Protein AF-A0A9P9YW55-F1 (afdb_monomer_lite)

Structure (mmCIF, N/CA/C/O backbone):
data_AF-A0A9P9YW55-F1
#
_entry.id   AF-A0A9P9YW55-F1
#
loop_
_atom_site.group_PDB
_atom_site.id
_atom_site.type_symbol
_atom_site.label_atom_id
_atom_site.label_alt_id
_atom_site.label_comp_id
_atom_site.label_asym_id
_atom_site.label_entity_id
_atom_site.label_seq_id
_atom_site.pdbx_PDB_ins_code
_atom_site.Cartn_x
_atom_site.Cartn_y
_atom_site.Cartn_z
_atom_site.occupancy
_atom_site.B_iso_or_equiv
_atom_site.auth_seq_id
_atom_site.auth_comp_id
_atom_site.auth_asym_id
_atom_site.auth_atom_id
_atom_site.pdbx_PDB_model_num
ATOM 1 N N . ASN A 1 1 ? 66.528 14.621 -0.769 1.00 52.97 1 ASN A N 1
ATOM 2 C CA . ASN A 1 1 ? 65.976 15.538 -1.791 1.00 52.97 1 ASN A CA 1
ATOM 3 C C . ASN A 1 1 ? 66.575 15.412 -3.189 1.00 52.97 1 ASN A C 1
ATOM 5 O O . ASN A 1 1 ? 65.819 15.585 -4.121 1.00 52.97 1 ASN A O 1
ATOM 9 N N . LEU A 1 2 ? 67.842 15.027 -3.407 1.00 52.91 2 LEU A N 1
ATOM 10 C CA . LEU A 1 2 ? 68.382 14.877 -4.783 1.00 52.91 2 LEU A CA 1
ATOM 11 C C . LEU A 1 2 ? 68.158 13.499 -5.452 1.00 52.91 2 LEU A C 1
ATOM 13 O O . LEU A 1 2 ? 68.591 13.288 -6.581 1.00 52.91 2 LEU A O 1
ATOM 17 N N . ARG A 1 3 ? 67.498 12.542 -4.780 1.00 48.94 3 ARG A N 1
ATOM 18 C CA . ARG A 1 3 ? 67.272 11.183 -5.319 1.00 48.94 3 ARG A CA 1
ATOM 19 C C . ARG A 1 3 ? 65.869 10.971 -5.905 1.00 48.94 3 ARG A C 1
ATOM 21 O O . ARG A 1 3 ? 65.729 10.144 -6.802 1.00 48.94 3 ARG A O 1
ATOM 28 N N . GLU A 1 4 ? 64.871 11.741 -5.470 1.00 54.78 4 GLU A N 1
ATOM 29 C CA . GLU A 1 4 ? 63.482 11.622 -5.951 1.00 54.78 4 GLU A CA 1
ATOM 30 C C . GLU A 1 4 ? 63.242 12.315 -7.304 1.00 54.78 4 GLU A C 1
ATOM 32 O O . GLU A 1 4 ? 62.500 11.784 -8.130 1.00 54.78 4 GLU A O 1
ATOM 37 N N . ASP A 1 5 ? 63.961 13.397 -7.620 1.00 55.50 5 ASP A N 1
ATOM 38 C CA . ASP A 1 5 ? 63.800 14.106 -8.905 1.00 55.50 5 ASP A CA 1
ATOM 39 C C . ASP A 1 5 ? 64.267 13.297 -10.129 1.00 55.50 5 ASP A C 1
ATOM 41 O O . ASP A 1 5 ? 63.788 13.491 -11.248 1.00 55.50 5 ASP A O 1
ATOM 45 N N . SER A 1 6 ? 65.156 12.318 -9.933 1.00 59.25 6 SER A N 1
ATOM 46 C CA . SER A 1 6 ? 65.648 11.467 -11.026 1.00 59.25 6 SER A CA 1
ATOM 47 C C . SER A 1 6 ? 64.617 10.437 -11.518 1.00 59.25 6 SER A C 1
ATOM 49 O O . SER A 1 6 ? 64.692 9.983 -12.666 1.00 59.25 6 SER A O 1
ATOM 51 N N . GLY A 1 7 ? 63.635 10.086 -10.677 1.00 66.06 7 GLY A N 1
ATOM 52 C CA . GLY A 1 7 ? 62.576 9.128 -11.006 1.00 66.06 7 GLY A CA 1
ATOM 53 C C . GLY A 1 7 ? 61.515 9.722 -11.932 1.00 66.06 7 GLY A C 1
ATOM 54 O O . GLY A 1 7 ? 61.154 9.107 -12.937 1.00 66.06 7 GLY A O 1
ATOM 55 N N . ASN A 1 8 ? 61.089 10.958 -11.655 1.00 66.69 8 ASN A N 1
ATOM 56 C CA . ASN A 1 8 ? 60.054 11.645 -12.435 1.00 66.69 8 ASN A CA 1
ATOM 57 C C . ASN A 1 8 ? 60.505 11.965 -13.868 1.00 66.69 8 ASN A C 1
ATOM 59 O O . ASN A 1 8 ? 59.726 11.855 -14.819 1.00 66.69 8 ASN A O 1
ATOM 63 N N . LEU A 1 9 ? 61.788 12.289 -14.057 1.00 71.62 9 LEU A N 1
ATOM 64 C CA . LEU A 1 9 ? 62.327 12.581 -15.384 1.00 71.62 9 LEU A CA 1
ATOM 65 C C . LEU A 1 9 ? 62.383 11.327 -16.277 1.00 71.62 9 LEU A C 1
ATOM 67 O O . LEU A 1 9 ? 62.112 11.407 -17.477 1.00 71.62 9 LEU A O 1
ATOM 71 N N . ARG A 1 10 ? 62.673 10.148 -15.705 1.00 71.31 10 ARG A N 1
ATOM 72 C CA . ARG A 1 10 ? 62.698 8.881 -16.460 1.00 71.31 10 ARG A CA 1
ATOM 73 C C . ARG A 1 10 ? 61.305 8.425 -16.893 1.00 71.31 10 ARG A C 1
ATOM 75 O O . ARG A 1 10 ? 61.169 7.950 -18.019 1.00 71.31 10 ARG A O 1
ATOM 82 N N . GLU A 1 11 ? 60.288 8.597 -16.052 1.00 75.12 11 GLU A N 1
ATOM 83 C CA . GLU A 1 11 ? 58.886 8.300 -16.397 1.00 75.12 11 GLU A CA 1
ATOM 84 C C . GLU A 1 11 ? 58.369 9.221 -17.516 1.00 75.12 11 GLU A C 1
ATOM 86 O O . GLU A 1 11 ? 57.809 8.747 -18.508 1.00 75.12 11 GLU A O 1
ATOM 91 N N . SER A 1 12 ? 58.663 10.523 -17.436 1.00 74.75 12 SER A N 1
ATOM 92 C CA . SER A 1 12 ? 58.227 11.501 -18.443 1.00 74.75 12 SER A CA 1
ATOM 93 C C . SER A 1 12 ? 58.857 11.249 -19.826 1.00 74.75 12 SER A C 1
ATOM 95 O O . SER A 1 12 ? 58.170 11.262 -20.853 1.00 74.75 12 SER A O 1
ATOM 97 N N . ILE A 1 13 ? 60.146 10.882 -19.874 1.00 76.06 13 ILE A N 1
ATOM 98 C CA . ILE A 1 13 ? 60.826 10.492 -21.126 1.00 76.06 13 ILE A CA 1
ATOM 99 C C . ILE A 1 13 ? 60.245 9.185 -21.697 1.00 76.06 13 ILE A C 1
ATOM 101 O O . ILE A 1 13 ? 60.124 9.033 -22.919 1.00 76.06 13 ILE A O 1
ATOM 105 N N . ARG A 1 14 ? 59.832 8.240 -20.840 1.00 72.25 14 ARG A N 1
ATOM 106 C CA . ARG A 1 14 ? 59.205 6.980 -21.274 1.00 72.25 14 ARG A CA 1
ATOM 107 C C . ARG A 1 14 ? 57.830 7.218 -21.900 1.00 72.25 14 ARG A C 1
ATOM 109 O O . ARG A 1 14 ? 57.541 6.650 -22.955 1.00 72.25 14 ARG A O 1
ATOM 116 N N . GLN A 1 15 ? 57.019 8.101 -21.314 1.00 73.50 15 GLN A N 1
ATOM 117 C CA . GLN A 1 15 ? 55.710 8.471 -21.864 1.00 73.50 15 GLN A CA 1
ATOM 118 C C . GLN A 1 15 ? 55.823 9.261 -23.177 1.00 73.50 15 GLN A C 1
ATOM 120 O O . GLN A 1 15 ? 55.081 8.985 -24.125 1.00 73.50 15 GLN A O 1
ATOM 125 N N . ALA A 1 16 ? 56.796 10.172 -23.292 1.00 71.38 16 ALA A N 1
ATOM 126 C CA . ALA A 1 16 ? 57.039 10.910 -24.533 1.00 71.38 16 ALA A CA 1
ATOM 127 C C . ALA A 1 16 ? 57.421 9.977 -25.701 1.00 71.38 16 ALA A C 1
ATOM 129 O O . ALA A 1 16 ? 56.907 10.123 -26.815 1.00 71.38 16 ALA A O 1
ATOM 130 N N . ASN A 1 17 ? 58.253 8.961 -25.447 1.00 67.06 17 ASN A N 1
ATOM 131 C CA . ASN A 1 17 ? 58.659 7.994 -26.472 1.00 67.06 17 ASN A CA 1
ATOM 132 C C . ASN A 1 17 ? 57.526 7.034 -26.885 1.00 67.06 17 ASN A C 1
ATOM 134 O O . ASN A 1 17 ? 57.391 6.721 -28.071 1.00 67.06 17 ASN A O 1
ATOM 138 N N . LEU A 1 18 ? 56.657 6.626 -25.953 1.00 69.00 18 LEU A N 1
ATOM 139 C CA . LEU A 1 18 ? 55.465 5.820 -26.260 1.00 69.00 18 LEU A CA 1
ATOM 140 C C . LEU A 1 18 ? 54.454 6.579 -27.134 1.00 69.00 18 LEU A C 1
ATOM 142 O O . LEU A 1 18 ? 53.898 6.009 -28.079 1.00 69.00 18 LEU A O 1
ATOM 146 N N . ASN A 1 19 ? 54.263 7.875 -26.883 1.00 63.81 19 ASN A N 1
ATOM 147 C CA . ASN A 1 19 ? 53.375 8.709 -27.694 1.00 63.81 19 ASN A CA 1
ATOM 148 C C . ASN A 1 19 ? 53.942 8.977 -29.095 1.00 63.81 19 ASN A C 1
ATOM 150 O O . ASN A 1 19 ? 53.195 8.946 -30.076 1.00 63.81 19 ASN A O 1
ATOM 154 N N . LYS A 1 20 ? 55.266 9.139 -29.223 1.00 63.25 20 LYS A N 1
ATOM 155 C CA . LYS A 1 20 ? 55.931 9.299 -30.527 1.00 63.25 20 LYS A CA 1
ATOM 156 C C . LYS A 1 20 ? 55.830 8.027 -31.383 1.00 63.25 20 LYS A C 1
ATOM 158 O O . LYS A 1 20 ? 55.553 8.119 -32.577 1.00 63.25 20 LYS A O 1
ATOM 163 N N . SER A 1 21 ? 55.950 6.847 -30.766 1.00 54.62 21 SER A N 1
ATOM 164 C CA . SER A 1 21 ? 55.759 5.545 -31.429 1.00 54.62 21 SER A CA 1
ATOM 165 C C . SER A 1 21 ? 54.323 5.349 -31.945 1.00 54.62 21 SER A C 1
ATOM 167 O O . SER A 1 21 ? 54.120 4.972 -33.103 1.00 54.62 21 SER A O 1
ATOM 169 N N . LYS A 1 22 ? 53.307 5.711 -31.144 1.00 55.34 22 LYS A N 1
ATOM 170 C CA . LYS A 1 22 ? 51.899 5.661 -31.582 1.00 55.34 22 LYS A CA 1
ATOM 171 C C . LYS A 1 22 ? 51.612 6.601 -32.756 1.00 55.34 22 LYS A C 1
ATOM 173 O O . LYS A 1 22 ? 50.881 6.219 -33.663 1.00 55.34 22 LYS A O 1
ATOM 178 N N . PHE A 1 23 ? 52.206 7.794 -32.789 1.00 55.56 23 PHE A N 1
ATOM 179 C CA . PHE A 1 23 ? 51.958 8.759 -33.868 1.00 55.56 23 PHE A CA 1
ATOM 180 C C . PHE A 1 23 ? 52.544 8.327 -35.224 1.00 55.56 23 PHE A C 1
ATOM 182 O O . PHE A 1 23 ? 51.941 8.585 -36.268 1.00 55.56 23 PHE A O 1
ATOM 189 N N . ILE A 1 24 ? 53.691 7.639 -35.224 1.00 55.59 24 ILE A N 1
ATOM 190 C CA . ILE A 1 24 ? 54.334 7.156 -36.456 1.00 55.59 24 ILE A CA 1
ATOM 191 C C . ILE A 1 24 ? 53.540 5.985 -37.061 1.00 55.59 24 ILE A C 1
ATOM 193 O O . ILE A 1 24 ? 53.333 5.950 -38.276 1.00 55.59 24 ILE A O 1
ATOM 197 N N . ASN A 1 25 ? 53.003 5.089 -36.226 1.00 50.53 25 ASN A N 1
ATOM 198 C CA . ASN A 1 25 ? 52.222 3.939 -36.693 1.00 50.53 25 ASN A CA 1
ATOM 199 C C . ASN A 1 25 ? 50.885 4.347 -37.344 1.00 50.53 25 ASN A C 1
ATOM 201 O O . ASN A 1 25 ? 50.502 3.808 -38.382 1.00 50.53 25 ASN A O 1
ATOM 205 N N . THR A 1 26 ? 50.203 5.369 -36.817 1.00 50.59 26 THR A N 1
ATOM 206 C CA . THR A 1 26 ? 48.925 5.841 -37.384 1.00 50.59 26 THR A CA 1
ATOM 207 C C . THR A 1 26 ? 49.098 6.511 -38.754 1.00 50.59 26 THR A C 1
ATOM 209 O O . THR A 1 26 ? 48.206 6.444 -39.604 1.00 50.59 26 THR A O 1
ATOM 212 N N . LYS A 1 27 ? 50.258 7.132 -39.015 1.00 47.03 27 LYS A N 1
ATOM 213 C CA . LYS A 1 27 ? 50.524 7.823 -40.288 1.00 47.03 27 LYS A CA 1
ATOM 214 C C . LYS A 1 27 ? 50.828 6.846 -41.432 1.00 47.03 27 LYS A C 1
ATOM 216 O O . LYS A 1 27 ? 50.377 7.076 -42.554 1.00 47.03 27 LYS A O 1
ATOM 221 N N . TYR A 1 28 ? 51.508 5.732 -41.144 1.00 46.56 28 TYR A N 1
ATOM 222 C CA . TYR A 1 28 ? 51.797 4.684 -42.135 1.00 46.56 28 TYR A CA 1
ATOM 223 C C . TYR A 1 28 ? 50.555 3.867 -42.529 1.00 46.56 28 TYR A C 1
ATOM 225 O O . TYR A 1 28 ? 50.386 3.533 -43.703 1.00 46.56 28 TYR A O 1
ATOM 233 N N . ILE A 1 29 ? 49.633 3.619 -41.592 1.00 50.44 29 ILE A N 1
ATOM 234 C CA . ILE A 1 29 ? 48.391 2.880 -41.878 1.00 50.44 29 ILE A CA 1
ATOM 235 C C . ILE A 1 29 ? 47.459 3.693 -42.798 1.00 50.44 29 ILE A C 1
ATOM 237 O O . ILE A 1 29 ? 46.906 3.146 -43.753 1.00 50.44 29 ILE A O 1
ATOM 241 N N . ASN A 1 30 ? 47.349 5.013 -42.603 1.00 44.81 30 ASN A N 1
ATOM 242 C CA . ASN A 1 30 ? 46.491 5.860 -43.444 1.00 44.81 30 ASN A CA 1
ATOM 243 C C . ASN A 1 30 ? 46.992 6.016 -44.894 1.00 44.81 30 ASN A C 1
ATOM 245 O O . ASN A 1 30 ? 46.179 6.107 -45.815 1.00 44.81 30 ASN A O 1
ATOM 249 N N . TYR A 1 31 ? 48.308 5.991 -45.132 1.00 43.38 31 TYR A N 1
ATOM 250 C CA . TYR A 1 31 ? 48.854 6.046 -46.496 1.00 43.38 31 TYR A CA 1
ATOM 251 C C . TYR A 1 31 ? 48.658 4.731 -47.272 1.00 43.38 31 TYR A C 1
ATOM 253 O O . TYR A 1 31 ? 48.416 4.758 -48.481 1.00 43.38 31 TYR A O 1
ATOM 261 N N . SER A 1 32 ? 48.693 3.583 -46.586 1.00 43.50 32 SER A N 1
ATOM 262 C CA . SER A 1 32 ? 48.487 2.267 -47.208 1.00 43.50 32 SER A CA 1
ATOM 263 C C . SER A 1 32 ? 47.019 2.026 -47.605 1.00 43.50 32 SER A C 1
ATOM 265 O O . SER A 1 32 ? 46.732 1.569 -48.715 1.00 43.50 32 SER A O 1
ATOM 267 N N . VAL A 1 33 ? 46.062 2.437 -46.763 1.00 48.50 33 VAL A N 1
ATOM 268 C CA . VAL A 1 33 ? 44.619 2.254 -47.029 1.00 48.50 33 VAL A CA 1
ATOM 269 C C . VAL A 1 33 ? 44.123 3.127 -48.191 1.00 48.50 33 VAL A C 1
ATOM 271 O O . VAL A 1 33 ? 43.305 2.677 -49.000 1.00 48.50 33 VAL A O 1
ATOM 274 N N . ASN A 1 34 ? 44.646 4.349 -48.336 1.00 44.16 34 ASN A N 1
ATOM 275 C CA . ASN A 1 34 ? 44.241 5.246 -49.422 1.00 44.16 34 ASN A CA 1
ATOM 276 C C . ASN A 1 34 ? 44.772 4.794 -50.794 1.00 44.16 34 ASN A C 1
ATOM 278 O O . ASN A 1 34 ? 44.040 4.858 -51.783 1.00 44.16 34 ASN A O 1
ATOM 282 N N . ASN A 1 35 ? 45.987 4.237 -50.858 1.00 45.09 35 ASN A N 1
ATOM 283 C CA . ASN A 1 35 ? 46.524 3.677 -52.104 1.00 45.09 35 ASN A CA 1
ATOM 284 C C . ASN A 1 35 ? 45.828 2.369 -52.525 1.00 45.09 35 ASN A C 1
ATOM 286 O O . ASN A 1 35 ? 45.654 2.125 -53.723 1.00 45.09 35 ASN A O 1
ATOM 290 N N . PHE A 1 36 ? 45.363 1.555 -51.569 1.00 43.88 36 PHE A N 1
ATOM 291 C CA . PHE A 1 36 ? 44.599 0.341 -51.872 1.00 43.88 36 PHE A CA 1
ATOM 292 C C . PHE A 1 36 ? 43.203 0.662 -52.439 1.00 43.88 36 PHE A C 1
ATOM 294 O O . PHE A 1 36 ? 42.784 0.057 -53.428 1.00 43.88 36 PHE A O 1
ATOM 301 N N . LYS A 1 37 ? 42.507 1.677 -51.899 1.00 50.66 37 LYS A N 1
ATOM 302 C CA . LYS A 1 37 ? 41.186 2.105 -52.403 1.00 50.66 37 LYS A CA 1
ATOM 303 C C . LYS A 1 37 ? 41.232 2.650 -53.832 1.00 50.66 37 LYS A C 1
ATOM 305 O O . LYS A 1 37 ? 40.351 2.326 -54.628 1.00 50.66 37 LYS A O 1
ATOM 310 N N . ILE A 1 38 ? 42.255 3.430 -54.184 1.00 54.03 38 ILE A N 1
ATOM 311 C CA . ILE A 1 38 ? 42.344 4.049 -55.517 1.00 54.03 38 ILE A CA 1
ATOM 312 C C . ILE A 1 38 ? 42.650 2.996 -56.596 1.00 54.03 38 ILE A C 1
ATOM 314 O O . ILE A 1 38 ? 41.989 2.976 -57.637 1.00 54.03 38 ILE A O 1
ATOM 318 N N . LYS A 1 39 ? 43.564 2.047 -56.336 1.00 54.50 39 LYS A N 1
ATOM 319 C CA . LYS A 1 39 ? 43.853 0.949 -57.281 1.00 54.50 39 LYS A CA 1
ATOM 320 C C . LYS A 1 39 ? 42.648 0.033 -57.511 1.00 54.50 39 LYS A C 1
ATOM 322 O O . LYS A 1 39 ? 42.392 -0.350 -58.653 1.00 54.50 39 LYS A O 1
ATOM 327 N N . HIS A 1 40 ? 41.875 -0.272 -56.467 1.00 54.78 40 HIS A N 1
ATOM 328 C CA . HIS A 1 40 ? 40.686 -1.120 -56.599 1.00 54.78 40 HIS A CA 1
ATOM 329 C C . HIS A 1 40 ? 39.563 -0.433 -57.395 1.00 54.78 40 HIS A C 1
ATOM 331 O O . HIS A 1 40 ? 38.888 -1.077 -58.200 1.00 54.78 40 HIS A O 1
ATOM 337 N N . CYS A 1 41 ? 39.408 0.887 -57.243 1.00 53.69 41 CYS A N 1
ATOM 338 C CA . CYS A 1 41 ? 38.402 1.667 -57.968 1.00 53.69 41 CYS A CA 1
ATOM 339 C C . CYS A 1 41 ? 38.711 1.763 -59.478 1.00 53.69 41 CYS A C 1
ATOM 341 O O . CYS A 1 41 ? 37.817 1.627 -60.318 1.00 53.69 41 CYS A O 1
ATOM 343 N N . ILE A 1 42 ? 39.992 1.898 -59.843 1.00 66.50 42 ILE A N 1
ATOM 344 C CA . ILE A 1 42 ? 40.440 1.919 -61.249 1.00 66.50 42 ILE A CA 1
ATOM 345 C C . ILE A 1 42 ? 40.307 0.528 -61.898 1.00 66.50 42 ILE A C 1
ATOM 347 O O . ILE A 1 42 ? 39.959 0.404 -63.075 1.00 66.50 42 ILE A O 1
ATOM 351 N N . HIS A 1 43 ? 40.539 -0.546 -61.138 1.00 67.06 43 HIS A N 1
ATOM 352 C CA . HIS A 1 43 ? 40.372 -1.907 -61.648 1.00 67.06 43 HIS A CA 1
ATOM 353 C C . HIS A 1 43 ? 38.891 -2.268 -61.854 1.00 67.06 43 HIS A C 1
ATOM 355 O O . HIS A 1 43 ? 38.532 -2.865 -62.871 1.00 67.06 43 HIS A O 1
ATOM 361 N N . LEU A 1 44 ? 38.014 -1.856 -60.933 1.00 62.72 44 LEU A N 1
ATOM 362 C CA . LEU A 1 44 ? 36.569 -2.064 -61.049 1.00 62.72 44 LEU A CA 1
ATOM 363 C C . LEU A 1 44 ? 35.972 -1.283 -62.220 1.00 62.72 44 LEU A C 1
ATOM 365 O O . LEU A 1 44 ? 35.216 -1.861 -62.993 1.00 62.72 44 LEU A O 1
ATOM 369 N N . THR A 1 45 ? 36.366 -0.025 -62.430 1.00 67.25 45 THR A N 1
ATOM 370 C CA . THR A 1 45 ? 35.909 0.759 -63.593 1.00 67.25 45 THR A CA 1
ATOM 371 C C . THR A 1 45 ? 36.369 0.150 -64.922 1.00 67.25 45 THR A C 1
ATOM 373 O O . THR A 1 45 ? 35.580 0.089 -65.865 1.00 67.25 45 THR A O 1
ATOM 376 N N . ARG A 1 46 ? 37.588 -0.409 -65.000 1.00 70.62 46 ARG A N 1
ATOM 377 C CA . ARG A 1 46 ? 38.061 -1.147 -66.191 1.00 70.62 46 ARG A CA 1
ATOM 378 C C . ARG A 1 46 ? 37.329 -2.469 -66.424 1.00 70.62 46 ARG A C 1
ATOM 380 O O . ARG A 1 46 ? 37.016 -2.786 -67.573 1.00 70.62 46 ARG A O 1
ATOM 387 N N . LEU A 1 47 ? 37.038 -3.237 -65.372 1.00 72.44 47 LEU A N 1
ATOM 388 C CA . LEU A 1 47 ? 36.242 -4.466 -65.485 1.00 72.44 47 LEU A CA 1
ATOM 389 C C . LEU A 1 47 ? 34.802 -4.159 -65.898 1.00 72.44 47 LEU A C 1
ATOM 391 O O . LEU A 1 47 ? 34.260 -4.841 -66.766 1.00 72.44 47 LEU A O 1
ATOM 395 N N . PHE A 1 48 ? 34.222 -3.093 -65.350 1.00 65.44 48 PHE A N 1
ATOM 396 C CA . PHE A 1 48 ? 32.882 -2.635 -65.694 1.00 65.44 48 PHE A CA 1
ATOM 397 C C . PHE A 1 48 ? 32.811 -2.163 -67.148 1.00 65.44 48 PHE A C 1
ATOM 399 O O . PHE A 1 48 ? 31.899 -2.547 -67.872 1.00 65.44 48 PHE A O 1
ATOM 406 N N . TYR A 1 49 ? 33.820 -1.425 -67.622 1.00 69.19 49 TYR A N 1
ATOM 407 C CA . TYR A 1 49 ? 33.907 -0.995 -69.019 1.00 69.19 49 TYR A CA 1
ATOM 408 C C . TYR A 1 49 ? 34.077 -2.176 -69.990 1.00 69.19 49 TYR A C 1
ATOM 410 O O . TYR A 1 49 ? 33.426 -2.229 -71.034 1.00 69.19 49 TYR A O 1
ATOM 418 N N . ARG A 1 50 ? 34.902 -3.173 -69.634 1.00 70.31 50 ARG A N 1
ATOM 419 C CA . ARG A 1 50 ? 35.070 -4.404 -70.430 1.00 70.31 50 ARG A CA 1
ATOM 420 C C . ARG A 1 50 ? 33.805 -5.258 -70.459 1.00 70.31 50 ARG A C 1
ATOM 422 O O . ARG A 1 50 ? 33.471 -5.806 -71.507 1.00 70.31 50 ARG A O 1
ATOM 429 N N . TRP A 1 51 ? 33.096 -5.364 -69.338 1.00 69.62 51 TRP A N 1
ATOM 430 C CA . TRP A 1 51 ? 31.804 -6.046 -69.269 1.00 69.62 51 TRP A CA 1
ATOM 431 C C . TRP A 1 51 ? 30.738 -5.300 -70.087 1.00 69.62 51 TRP A C 1
ATOM 433 O O . TRP A 1 51 ? 30.003 -5.917 -70.857 1.00 69.62 51 TRP A O 1
ATOM 443 N N . TRP A 1 52 ? 30.734 -3.966 -70.017 1.00 66.31 52 TRP A N 1
ATOM 444 C CA . TRP A 1 52 ? 29.850 -3.094 -70.788 1.00 66.31 52 TRP A CA 1
ATOM 445 C C . TRP A 1 52 ? 30.056 -3.221 -72.302 1.00 66.31 52 TRP A C 1
ATOM 447 O O . TRP A 1 52 ? 29.085 -3.371 -73.044 1.00 66.31 52 TRP A O 1
ATOM 457 N N . GLN A 1 53 ? 31.308 -3.244 -72.775 1.00 67.31 53 GLN A N 1
ATOM 458 C CA . GLN A 1 53 ? 31.594 -3.481 -74.194 1.00 67.31 53 GLN A CA 1
ATOM 459 C C . GLN A 1 53 ? 31.117 -4.862 -74.660 1.00 67.31 53 GLN A C 1
ATOM 461 O O . GLN A 1 53 ? 30.590 -4.991 -75.765 1.00 67.31 53 GLN A O 1
ATOM 466 N N . ARG A 1 54 ? 31.234 -5.884 -73.804 1.00 63.38 54 ARG A N 1
ATOM 467 C CA . ARG A 1 54 ? 30.789 -7.250 -74.112 1.00 63.38 54 ARG A CA 1
ATOM 468 C C . ARG A 1 54 ? 29.263 -7.350 -74.247 1.00 63.38 54 ARG A C 1
ATOM 470 O O . ARG A 1 54 ? 28.777 -8.088 -75.097 1.00 63.38 54 ARG A O 1
ATOM 477 N N . GLN A 1 55 ? 28.512 -6.570 -73.466 1.00 59.50 55 GLN A N 1
ATOM 478 C CA . GLN A 1 55 ? 27.047 -6.509 -73.552 1.00 59.50 55 GLN A CA 1
ATOM 479 C C . GLN A 1 55 ? 26.546 -5.699 -74.757 1.00 59.50 55 GLN A C 1
ATOM 481 O O . GLN A 1 55 ? 25.516 -6.031 -75.334 1.00 59.50 55 GLN A O 1
ATOM 486 N N . ARG A 1 56 ? 27.281 -4.676 -75.210 1.00 59.66 56 ARG A N 1
ATOM 487 C CA . ARG A 1 56 ? 26.873 -3.879 -76.382 1.00 59.66 56 ARG A CA 1
ATOM 488 C C . ARG A 1 56 ? 26.823 -4.706 -77.675 1.00 59.66 56 ARG A C 1
ATOM 490 O O . ARG A 1 56 ? 25.982 -4.443 -78.527 1.00 59.66 56 ARG A O 1
ATOM 497 N N . HIS A 1 57 ? 27.663 -5.737 -77.785 1.00 57.16 57 HIS A N 1
ATOM 498 C CA . HIS A 1 57 ? 27.675 -6.666 -78.920 1.00 57.16 57 HIS A CA 1
ATOM 499 C C . HIS A 1 57 ? 26.565 -7.736 -78.881 1.00 57.16 57 HIS A C 1
ATOM 501 O O . HIS A 1 57 ? 26.268 -8.328 -79.917 1.00 57.16 57 HIS A O 1
ATOM 507 N N . SER A 1 58 ? 25.919 -7.986 -77.732 1.00 53.91 58 SER A N 1
ATOM 508 C CA . SER A 1 58 ? 24.859 -9.008 -77.612 1.00 53.91 58 SER A CA 1
ATOM 509 C C . SER A 1 58 ? 23.482 -8.525 -78.098 1.00 53.91 58 SER A C 1
ATOM 511 O O . SER A 1 58 ? 22.601 -9.337 -78.374 1.00 53.91 58 SER A O 1
ATOM 513 N N . ILE A 1 59 ? 23.315 -7.209 -78.279 1.00 55.19 59 ILE A N 1
ATOM 514 C CA . ILE A 1 59 ?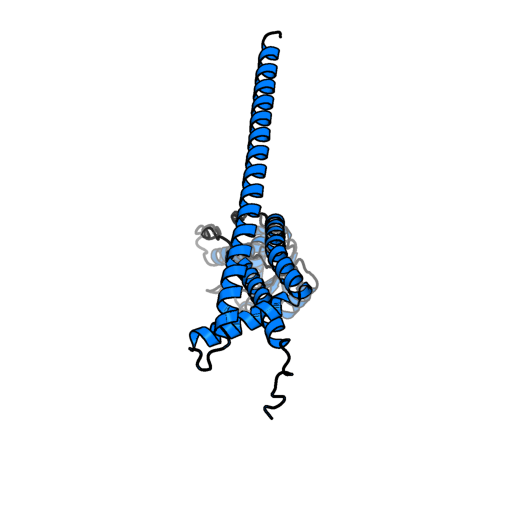 22.053 -6.532 -78.631 1.00 55.19 59 ILE A CA 1
ATOM 515 C C . ILE A 1 59 ? 21.580 -6.824 -80.074 1.00 55.19 59 ILE A C 1
ATOM 517 O O . ILE A 1 59 ? 20.439 -6.523 -80.415 1.00 55.19 59 ILE A O 1
ATOM 521 N N . MET A 1 60 ? 22.391 -7.477 -80.918 1.00 56.44 60 MET A N 1
ATOM 522 C CA . MET A 1 60 ? 22.025 -7.803 -82.310 1.00 56.44 60 MET A CA 1
ATOM 523 C C . MET A 1 60 ? 21.498 -9.233 -82.558 1.00 56.44 60 MET A C 1
ATOM 525 O O . MET A 1 60 ? 21.258 -9.588 -83.711 1.00 56.44 60 MET A O 1
ATOM 529 N N . ARG A 1 61 ? 21.255 -10.068 -81.533 1.00 56.41 61 ARG A N 1
ATOM 530 C CA . ARG A 1 61 ? 20.621 -11.396 -81.725 1.00 56.41 61 ARG A CA 1
ATOM 531 C C . ARG A 1 61 ? 19.171 -11.413 -81.230 1.00 56.41 61 ARG A C 1
ATOM 533 O O . ARG A 1 61 ? 18.901 -11.153 -80.065 1.00 56.41 61 ARG A O 1
ATOM 540 N N . ARG A 1 62 ? 18.232 -11.761 -82.121 1.00 58.16 62 ARG A N 1
ATOM 541 C CA . ARG A 1 62 ? 16.768 -11.647 -81.929 1.00 58.16 62 ARG A CA 1
ATOM 542 C C . ARG A 1 62 ? 16.134 -12.651 -80.939 1.00 58.16 62 ARG A C 1
ATOM 544 O O . ARG A 1 62 ? 14.940 -12.553 -80.686 1.00 58.16 62 ARG A O 1
ATOM 551 N N . HIS A 1 63 ? 16.904 -13.546 -80.310 1.00 70.56 63 HIS A N 1
ATOM 552 C CA . HIS A 1 63 ? 16.414 -14.477 -79.278 1.00 70.56 63 HIS A CA 1
ATOM 553 C C . HIS A 1 63 ? 17.312 -14.448 -78.029 1.00 70.56 63 HIS A C 1
ATOM 555 O O . HIS A 1 63 ? 18.304 -15.167 -77.947 1.00 70.56 63 HIS A O 1
ATOM 561 N N . LEU A 1 64 ? 16.967 -13.593 -77.058 1.00 70.81 64 LEU A N 1
ATOM 562 C CA . LEU A 1 64 ? 17.651 -13.487 -75.760 1.00 70.81 64 LEU A CA 1
ATOM 563 C C . LEU A 1 64 ? 17.034 -14.455 -74.737 1.00 70.81 64 LEU A C 1
ATOM 565 O O . LEU A 1 64 ? 15.807 -14.533 -74.607 1.00 70.81 64 LEU A O 1
ATOM 569 N N . THR A 1 65 ? 17.879 -15.150 -73.976 1.00 82.00 65 THR A N 1
ATOM 570 C CA . THR A 1 65 ? 17.464 -16.048 -72.885 1.00 82.00 65 THR A CA 1
ATOM 571 C C . THR A 1 65 ? 16.879 -15.266 -71.698 1.00 82.00 65 THR A C 1
ATOM 573 O O . THR A 1 65 ? 17.093 -14.059 -71.561 1.00 82.00 65 THR A O 1
ATOM 576 N N . PHE A 1 66 ? 16.135 -15.933 -70.805 1.00 79.12 66 PHE A N 1
ATOM 577 C CA . PHE A 1 66 ? 15.508 -15.291 -69.635 1.00 79.12 66 PHE A CA 1
ATOM 578 C C . PHE A 1 66 ? 16.521 -14.543 -68.747 1.00 79.12 66 PHE A C 1
ATOM 580 O O . PHE A 1 66 ? 16.291 -13.389 -68.386 1.00 79.12 66 PHE A O 1
ATOM 587 N N . CYS A 1 67 ? 17.693 -15.138 -68.491 1.00 72.19 67 CYS A N 1
ATOM 588 C CA . CYS A 1 67 ? 18.782 -14.478 -67.762 1.00 72.19 67 CYS A CA 1
ATOM 589 C C . CYS A 1 67 ? 19.276 -13.204 -68.457 1.00 72.19 67 CYS A C 1
ATOM 591 O O . CYS A 1 67 ? 19.543 -12.207 -67.790 1.00 72.19 67 CYS A O 1
ATOM 593 N N . GLN A 1 68 ? 19.373 -13.204 -69.788 1.00 79.19 68 GLN A N 1
ATOM 594 C CA . GLN A 1 68 ? 19.790 -12.018 -70.539 1.00 79.19 68 GLN A CA 1
ATOM 595 C C . GLN A 1 68 ? 18.731 -10.911 -70.466 1.00 79.19 68 GLN A C 1
ATOM 597 O O . GLN A 1 68 ? 19.075 -9.742 -70.311 1.00 79.19 68 GLN A O 1
ATOM 602 N N . LYS A 1 69 ? 17.438 -11.264 -70.490 1.00 78.31 69 LYS A N 1
ATOM 603 C CA . LYS A 1 69 ? 16.341 -10.303 -70.283 1.00 78.31 69 LYS A CA 1
ATOM 604 C C . LYS A 1 69 ? 16.377 -9.689 -68.881 1.00 78.31 69 LYS A C 1
ATOM 606 O O . LYS A 1 69 ? 16.254 -8.474 -68.757 1.00 78.31 69 LYS A O 1
ATOM 611 N N . TYR A 1 70 ? 16.601 -10.498 -67.844 1.00 81.69 70 TYR A N 1
ATOM 612 C CA . TYR A 1 70 ? 16.741 -10.001 -66.473 1.00 81.69 70 TYR A CA 1
ATOM 613 C C . TYR A 1 70 ? 17.955 -9.074 -66.320 1.00 81.69 70 TYR A C 1
ATOM 615 O O . TYR A 1 70 ? 17.831 -7.989 -65.761 1.00 81.69 70 TYR A O 1
ATOM 623 N N . GLN A 1 71 ? 19.106 -9.437 -66.893 1.00 78.88 71 GLN A N 1
ATOM 624 C CA . GLN A 1 71 ? 20.294 -8.577 -66.895 1.00 78.88 71 GLN A CA 1
ATOM 625 C C . GLN A 1 71 ? 20.042 -7.235 -67.591 1.00 78.88 71 GLN A C 1
ATOM 627 O O . GLN A 1 71 ? 20.509 -6.207 -67.110 1.00 78.88 71 GLN A O 1
ATOM 632 N N . LEU A 1 72 ? 19.285 -7.224 -68.692 1.00 78.62 72 LEU A N 1
ATOM 633 C CA . LEU A 1 72 ? 18.918 -5.990 -69.389 1.00 78.62 72 LEU A CA 1
ATOM 634 C C . LEU A 1 72 ? 17.972 -5.111 -68.563 1.00 78.62 72 LEU A C 1
ATOM 636 O O . LEU A 1 72 ? 18.116 -3.889 -68.581 1.00 78.62 72 LEU A O 1
ATOM 640 N N . LEU A 1 73 ? 17.033 -5.712 -67.827 1.00 76.81 73 LEU A N 1
ATOM 641 C CA . LEU A 1 73 ? 16.156 -4.990 -66.901 1.00 76.81 73 LEU A CA 1
ATOM 642 C C . LEU A 1 73 ? 16.956 -4.384 -65.745 1.00 76.81 73 LEU A C 1
ATOM 644 O O . LEU A 1 73 ? 16.881 -3.180 -65.522 1.00 76.81 73 LEU A O 1
ATOM 648 N N . LEU A 1 74 ? 17.806 -5.182 -65.101 1.00 76.94 74 LEU A N 1
ATOM 649 C CA . LEU A 1 74 ? 18.661 -4.734 -64.002 1.00 76.94 74 LEU A CA 1
ATOM 650 C C . LEU A 1 74 ? 19.616 -3.625 -64.470 1.00 76.94 74 LEU A C 1
ATOM 652 O O . LEU A 1 74 ? 19.787 -2.610 -63.804 1.00 76.94 74 LEU A O 1
ATOM 656 N N . TRP A 1 75 ? 20.175 -3.759 -65.675 1.00 80.69 75 TRP A N 1
ATOM 657 C CA . TRP A 1 75 ? 21.000 -2.721 -66.288 1.00 80.69 75 TRP A CA 1
ATOM 658 C C . TRP A 1 75 ? 20.223 -1.430 -66.562 1.00 80.69 75 TRP A C 1
ATOM 660 O O . TRP A 1 75 ? 20.741 -0.333 -66.347 1.00 80.69 75 TRP A O 1
ATOM 670 N N . LYS A 1 76 ? 18.979 -1.542 -67.039 1.00 80.38 76 LYS A N 1
ATOM 671 C CA . LYS A 1 76 ? 18.100 -0.392 -67.265 1.00 80.38 76 LYS A CA 1
ATOM 672 C C . LYS A 1 76 ? 17.788 0.325 -65.953 1.00 80.38 76 LYS A C 1
ATOM 674 O O . LYS A 1 76 ? 17.835 1.553 -65.935 1.00 80.38 76 LYS A O 1
ATOM 679 N N . ASP A 1 77 ? 17.534 -0.420 -64.884 1.00 78.62 77 ASP A N 1
ATOM 680 C CA . ASP A 1 77 ? 17.241 0.134 -63.562 1.00 78.62 77 ASP A CA 1
ATOM 681 C C . ASP A 1 77 ? 18.483 0.779 -62.932 1.00 78.62 77 ASP A C 1
ATOM 683 O O . ASP A 1 77 ? 18.403 1.913 -62.462 1.00 78.62 77 ASP A O 1
ATOM 687 N N . ILE A 1 78 ? 19.658 0.148 -63.048 1.00 77.94 78 ILE A N 1
ATOM 688 C CA . ILE A 1 78 ? 20.943 0.742 -62.638 1.00 77.94 78 ILE A CA 1
ATOM 689 C C . ILE A 1 78 ? 21.206 2.038 -63.403 1.00 77.94 78 ILE A C 1
ATOM 691 O O . ILE A 1 78 ? 21.586 3.046 -62.813 1.00 77.94 78 ILE A O 1
ATOM 695 N N . LYS A 1 79 ? 21.000 2.045 -64.724 1.00 78.81 79 LYS A N 1
ATOM 696 C CA . LYS A 1 79 ? 21.226 3.242 -65.541 1.00 78.81 79 LYS A CA 1
ATOM 697 C C . LYS A 1 79 ? 20.250 4.361 -65.179 1.00 78.81 79 LYS A C 1
ATOM 699 O O . LYS A 1 79 ? 20.646 5.521 -65.186 1.00 78.81 79 LYS A O 1
ATOM 704 N N . LEU A 1 80 ? 18.997 4.024 -64.868 1.00 79.00 80 LEU A N 1
ATOM 705 C CA . LEU A 1 80 ? 17.990 4.991 -64.438 1.00 79.00 80 LEU A CA 1
ATOM 706 C C . LEU A 1 80 ? 18.358 5.606 -63.080 1.00 79.00 80 LEU A C 1
ATOM 708 O O . LEU A 1 80 ? 18.300 6.824 -62.938 1.00 79.00 80 LEU A O 1
ATOM 712 N N . GLN A 1 81 ? 18.803 4.786 -62.126 1.00 71.94 81 GLN A N 1
ATOM 713 C CA . GLN A 1 81 ? 19.270 5.255 -60.819 1.00 71.94 81 GLN A CA 1
ATOM 714 C C . GLN A 1 81 ? 20.549 6.098 -60.923 1.00 71.94 81 GLN A C 1
ATOM 716 O O . GLN A 1 81 ? 20.659 7.121 -60.256 1.00 71.94 81 GLN A O 1
ATOM 721 N N . LEU A 1 82 ? 21.490 5.729 -61.798 1.00 74.81 82 LEU A N 1
ATOM 722 C CA . LEU A 1 82 ? 22.715 6.505 -62.031 1.00 74.81 82 LEU A CA 1
ATOM 723 C C . LEU A 1 82 ? 22.469 7.810 -62.802 1.00 74.81 82 LEU A C 1
ATOM 725 O O . LEU A 1 82 ? 23.257 8.743 -62.674 1.00 74.81 82 LEU A O 1
ATOM 729 N N . ALA A 1 83 ? 21.402 7.891 -63.601 1.00 79.62 83 ALA A N 1
ATOM 730 C CA . ALA A 1 83 ? 21.051 9.113 -64.322 1.00 79.62 83 ALA A CA 1
ATOM 731 C C . ALA A 1 83 ? 20.539 10.211 -63.378 1.00 79.62 83 ALA A C 1
ATOM 733 O O . ALA A 1 83 ? 20.793 11.389 -63.625 1.00 79.62 83 ALA A O 1
ATOM 734 N N . ASN A 1 84 ? 19.862 9.842 -62.284 1.00 80.56 84 ASN A N 1
ATOM 735 C CA . ASN A 1 84 ? 19.426 10.793 -61.267 1.00 80.56 84 ASN A CA 1
ATOM 736 C C . ASN A 1 84 ? 20.441 10.879 -60.119 1.00 80.56 84 ASN A C 1
ATOM 738 O O . ASN A 1 84 ? 20.223 10.374 -59.017 1.00 80.56 84 ASN A O 1
ATOM 742 N N . VAL A 1 85 ? 21.569 11.542 -60.394 1.00 81.56 85 VAL A N 1
ATOM 743 C CA . VAL A 1 85 ? 22.689 11.688 -59.449 1.00 81.56 85 VAL A CA 1
ATOM 744 C C . VAL A 1 85 ? 22.230 12.270 -58.107 1.00 81.56 85 VAL A C 1
ATOM 746 O O . VAL A 1 85 ? 22.705 11.830 -57.066 1.00 81.56 85 VAL A O 1
ATOM 749 N N . ILE A 1 86 ? 21.272 13.204 -58.111 1.00 82.00 86 ILE A N 1
ATOM 750 C CA . ILE A 1 86 ? 20.765 13.858 -56.893 1.00 82.00 86 ILE A CA 1
ATOM 751 C C . ILE A 1 86 ? 20.074 12.845 -55.972 1.00 82.00 86 ILE A C 1
ATOM 753 O O . ILE A 1 86 ? 20.347 12.807 -54.774 1.00 82.00 86 ILE A O 1
ATOM 757 N N . GLU A 1 87 ? 19.206 11.999 -56.525 1.00 77.12 87 GLU A N 1
ATOM 758 C CA . GLU A 1 87 ? 18.481 10.980 -55.761 1.00 77.12 87 GLU A CA 1
ATOM 759 C C . GLU A 1 87 ? 19.429 9.899 -55.236 1.00 77.12 87 GLU A C 1
ATOM 761 O O . GLU A 1 87 ? 19.351 9.518 -54.069 1.00 77.12 87 GLU A O 1
ATOM 766 N N . PHE A 1 88 ? 20.391 9.474 -56.057 1.00 77.62 88 PHE A N 1
ATOM 767 C CA . PHE A 1 88 ? 21.411 8.515 -55.643 1.00 77.62 88 PHE A CA 1
ATOM 768 C C . PHE A 1 88 ? 22.290 9.056 -54.505 1.00 77.62 88 PHE A C 1
ATOM 770 O O . PHE A 1 88 ? 22.530 8.360 -53.516 1.00 77.62 88 PHE A O 1
ATOM 777 N N . VAL A 1 89 ? 22.721 10.319 -54.598 1.00 83.69 89 VAL A N 1
ATOM 778 C CA . VAL A 1 89 ? 23.488 10.995 -53.542 1.00 83.69 89 VAL A CA 1
ATOM 779 C C . VAL A 1 89 ? 22.664 11.120 -52.261 1.00 83.69 89 VAL A C 1
ATOM 781 O O . VAL A 1 89 ? 23.197 10.868 -51.183 1.00 83.69 89 VAL A O 1
ATOM 784 N N . LEU A 1 90 ? 21.371 11.440 -52.354 1.00 80.44 90 LEU A N 1
ATOM 785 C CA . LEU A 1 90 ? 20.493 11.557 -51.187 1.00 80.44 90 LEU A CA 1
ATOM 786 C C . LEU A 1 90 ? 20.275 10.203 -50.497 1.00 80.44 90 LEU A C 1
ATOM 788 O O . LEU A 1 90 ? 20.313 10.138 -49.271 1.00 80.44 90 LEU A O 1
ATOM 792 N N . ILE A 1 91 ? 20.127 9.116 -51.261 1.00 78.62 91 ILE A N 1
ATOM 793 C CA . ILE A 1 91 ? 20.034 7.752 -50.717 1.00 78.62 91 ILE A CA 1
ATOM 794 C C . ILE A 1 91 ? 21.323 7.376 -49.978 1.00 78.62 91 ILE A C 1
ATOM 796 O O . ILE A 1 91 ? 21.256 6.880 -48.853 1.00 78.62 91 ILE A O 1
ATOM 800 N N . ILE A 1 92 ? 22.493 7.640 -50.569 1.00 80.19 92 ILE A N 1
ATOM 801 C CA . ILE A 1 92 ? 23.787 7.366 -49.923 1.00 80.19 92 ILE A CA 1
ATOM 802 C C . ILE A 1 92 ? 23.957 8.215 -48.661 1.00 80.19 92 ILE A C 1
ATOM 804 O O . ILE A 1 92 ? 24.364 7.691 -47.624 1.00 80.19 92 ILE A O 1
ATOM 808 N N . LEU A 1 93 ? 23.626 9.508 -48.729 1.00 84.19 93 LEU A N 1
ATOM 809 C CA . LEU A 1 93 ? 23.706 10.426 -47.595 1.00 84.19 93 LEU A CA 1
ATOM 810 C C . LEU A 1 93 ? 22.810 9.956 -46.446 1.00 84.19 93 LEU A C 1
ATOM 812 O O . LEU A 1 93 ? 23.256 9.897 -45.305 1.00 84.19 93 LEU A O 1
ATOM 816 N N . LEU A 1 94 ? 21.571 9.568 -46.745 1.00 78.62 94 LEU A N 1
ATOM 817 C CA . LEU A 1 94 ? 20.613 9.095 -45.752 1.00 78.62 94 LEU A CA 1
ATOM 818 C C . LEU A 1 94 ? 21.038 7.751 -45.146 1.00 78.62 94 LEU A C 1
ATOM 820 O O . LEU A 1 94 ? 20.986 7.582 -43.929 1.00 78.62 94 LEU A O 1
ATOM 824 N N . ALA A 1 95 ? 21.539 6.824 -45.967 1.00 78.12 95 ALA A N 1
ATOM 825 C CA . ALA A 1 95 ? 22.096 5.556 -45.498 1.00 78.12 95 ALA A CA 1
ATOM 826 C C . ALA A 1 95 ? 23.330 5.754 -44.600 1.00 78.12 95 ALA A C 1
ATOM 828 O O . ALA A 1 95 ? 23.501 5.016 -43.634 1.00 78.12 95 ALA A O 1
ATOM 829 N N 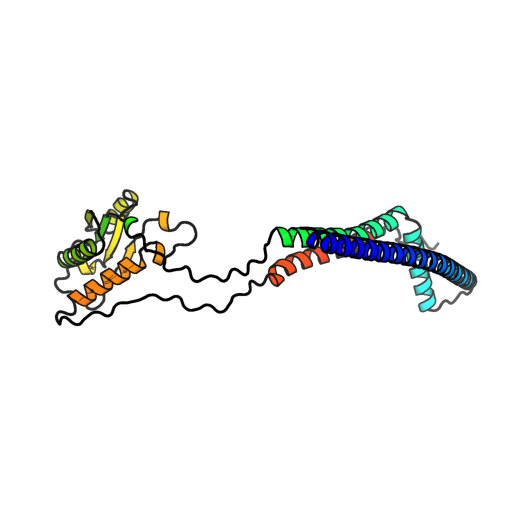. ALA A 1 96 ?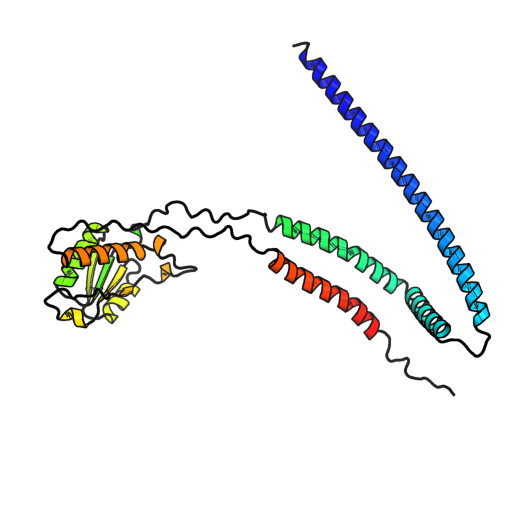 24.166 6.760 -44.876 1.00 79.31 96 ALA A N 1
ATOM 830 C CA . ALA A 1 96 ? 25.315 7.109 -44.039 1.00 79.31 96 ALA A CA 1
ATOM 831 C C . ALA A 1 96 ? 24.914 7.845 -42.747 1.00 79.31 96 ALA A C 1
ATOM 833 O O . ALA A 1 96 ? 25.558 7.678 -41.710 1.00 79.31 96 ALA A O 1
ATOM 834 N N . LEU A 1 97 ? 23.840 8.636 -42.788 1.00 81.94 97 LEU A N 1
ATOM 835 C CA . LEU A 1 97 ? 23.349 9.417 -41.652 1.00 81.94 97 LEU A CA 1
ATOM 836 C C . LEU A 1 97 ? 22.601 8.548 -40.625 1.00 81.94 97 LEU A C 1
ATOM 838 O O . LEU A 1 97 ? 22.651 8.828 -39.428 1.00 81.94 97 LEU A O 1
ATOM 842 N N . MET A 1 98 ? 21.983 7.446 -41.055 1.00 78.44 98 MET A N 1
ATOM 843 C CA . MET A 1 98 ? 21.261 6.518 -40.173 1.00 78.44 98 MET A CA 1
ATOM 844 C C . MET A 1 98 ? 22.133 5.888 -39.061 1.00 78.44 98 MET A C 1
ATOM 846 O O . MET A 1 98 ? 21.761 6.000 -37.891 1.00 78.44 98 MET A O 1
ATOM 850 N N . PRO A 1 99 ? 23.311 5.289 -39.340 1.00 77.06 99 PRO A N 1
ATOM 851 C CA . PRO A 1 99 ? 24.225 4.814 -38.298 1.00 77.06 99 PRO A CA 1
ATOM 852 C C . PRO A 1 99 ? 24.661 5.923 -37.334 1.00 77.06 99 PRO A C 1
ATOM 854 O O . PRO A 1 99 ? 24.808 5.688 -36.134 1.00 77.06 99 PRO A O 1
ATOM 857 N N . LEU A 1 100 ? 24.835 7.147 -37.839 1.00 77.75 100 LEU A N 1
ATOM 858 C CA . LEU A 1 100 ? 25.230 8.293 -37.027 1.00 77.75 100 LEU A CA 1
ATOM 859 C C . LEU A 1 100 ? 24.113 8.681 -36.046 1.00 77.75 100 LEU A C 1
ATOM 861 O O . LEU A 1 100 ? 24.371 8.804 -34.850 1.00 77.75 100 LEU A O 1
ATOM 865 N N . LEU A 1 101 ? 22.862 8.752 -36.507 1.00 78.62 101 LEU A N 1
ATOM 866 C CA . LEU A 1 101 ? 21.706 8.974 -35.633 1.00 78.62 101 LEU A CA 1
ATOM 867 C C . LEU A 1 101 ? 21.539 7.860 -34.593 1.00 78.62 101 LEU A C 1
ATOM 869 O O . LEU A 1 101 ? 21.232 8.152 -33.441 1.00 78.62 101 LEU A O 1
ATOM 873 N N . ILE A 1 102 ? 21.808 6.600 -34.951 1.00 76.25 102 ILE A N 1
ATOM 874 C CA . ILE A 1 102 ? 21.775 5.476 -34.002 1.00 76.25 102 ILE A CA 1
ATOM 875 C C . ILE A 1 102 ? 22.862 5.634 -32.933 1.00 76.25 102 ILE A C 1
ATOM 877 O O . ILE A 1 102 ? 22.584 5.472 -31.745 1.00 76.25 102 ILE A O 1
ATOM 881 N N . THR A 1 103 ? 24.096 5.975 -33.310 1.00 74.62 103 THR A N 1
ATOM 882 C CA . THR A 1 103 ? 25.188 6.158 -32.333 1.00 74.62 103 THR A CA 1
ATOM 883 C C . THR A 1 103 ? 24.950 7.349 -31.401 1.00 74.62 103 THR A C 1
ATOM 885 O O . THR A 1 103 ? 25.273 7.273 -30.216 1.00 74.62 103 THR A O 1
ATOM 888 N N . ILE A 1 104 ? 24.330 8.425 -31.892 1.00 80.62 104 ILE A N 1
ATOM 889 C CA . ILE A 1 104 ? 23.912 9.562 -31.063 1.00 80.62 104 ILE A CA 1
ATOM 890 C C . ILE A 1 104 ? 22.743 9.162 -30.156 1.00 80.62 104 ILE A C 1
ATOM 892 O O . ILE A 1 104 ? 22.828 9.352 -28.947 1.00 80.62 104 ILE A O 1
ATOM 896 N N . GLY A 1 105 ? 21.690 8.543 -30.698 1.00 76.62 105 GLY A N 1
ATOM 897 C CA . GLY A 1 105 ? 20.514 8.118 -29.935 1.00 76.62 105 GLY A CA 1
ATOM 898 C C . GLY A 1 105 ? 20.855 7.110 -28.839 1.00 76.62 105 GLY A C 1
ATOM 899 O O . GLY A 1 105 ? 20.374 7.227 -27.718 1.00 76.62 105 GLY A O 1
ATOM 900 N N . THR A 1 106 ? 21.756 6.167 -29.119 1.00 70.31 106 THR A N 1
ATOM 901 C CA . THR A 1 106 ? 22.265 5.214 -28.118 1.00 70.31 106 THR A CA 1
ATOM 902 C C . THR A 1 106 ? 23.105 5.892 -27.043 1.00 70.31 106 THR A C 1
ATOM 904 O O . THR A 1 106 ? 22.939 5.564 -25.872 1.00 70.31 106 THR A O 1
ATOM 907 N N . LYS A 1 107 ? 23.960 6.863 -27.390 1.00 74.88 107 LYS A N 1
ATOM 908 C CA . LYS A 1 107 ? 24.703 7.652 -26.394 1.00 74.88 107 LYS A CA 1
ATOM 909 C C . LYS A 1 107 ? 23.774 8.488 -25.514 1.00 74.88 107 LYS A C 1
ATOM 911 O O . LYS A 1 107 ? 23.953 8.479 -24.302 1.00 74.88 107 LYS A O 1
ATOM 916 N N . VAL A 1 108 ? 22.775 9.144 -26.104 1.00 77.06 108 VAL A N 1
ATOM 917 C CA . VAL A 1 108 ? 21.785 9.958 -25.380 1.00 77.06 108 VAL A CA 1
ATOM 918 C C . VAL A 1 108 ? 20.900 9.087 -24.489 1.00 77.06 108 VAL A C 1
ATOM 920 O O . VAL A 1 108 ? 20.672 9.425 -23.332 1.00 77.06 108 VAL A O 1
ATOM 923 N N . ALA A 1 109 ? 20.457 7.924 -24.972 1.00 65.62 109 ALA A N 1
ATOM 924 C CA . ALA A 1 109 ? 19.722 6.963 -24.155 1.00 65.62 109 ALA A CA 1
ATOM 925 C C . ALA A 1 109 ? 20.581 6.457 -22.986 1.00 65.62 109 ALA A C 1
ATOM 927 O O . ALA A 1 109 ? 20.104 6.380 -21.859 1.00 65.62 109 ALA A O 1
ATOM 928 N N . LYS A 1 110 ? 21.868 6.183 -23.229 1.00 64.50 110 LYS A N 1
ATOM 929 C CA . LYS A 1 110 ? 22.813 5.767 -22.186 1.00 64.50 110 LYS A CA 1
ATOM 930 C C . LYS A 1 110 ? 23.055 6.855 -21.133 1.00 64.50 110 LYS A C 1
ATOM 932 O O . LYS A 1 110 ? 23.312 6.528 -19.980 1.00 64.50 110 LYS A O 1
ATOM 937 N N . SER A 1 111 ? 23.002 8.131 -21.518 1.00 67.38 111 SER A N 1
ATOM 938 C CA . SER A 1 111 ? 23.151 9.254 -20.586 1.00 67.38 111 SER A CA 1
ATOM 939 C C . SER A 1 111 ? 21.853 9.627 -19.872 1.00 67.38 111 SER A C 1
ATOM 941 O O . SER A 1 111 ? 21.911 10.112 -18.752 1.00 67.38 111 SER A O 1
ATOM 943 N N . MET A 1 112 ? 20.690 9.413 -20.496 1.00 60.28 112 MET A N 1
ATOM 944 C CA . MET A 1 112 ? 19.383 9.661 -19.870 1.00 60.28 112 MET A CA 1
ATOM 945 C C . MET A 1 112 ? 18.959 8.545 -18.913 1.00 60.28 112 MET A C 1
ATOM 947 O O . MET A 1 112 ? 18.212 8.803 -17.975 1.00 60.28 112 MET A O 1
ATOM 951 N N . PHE A 1 113 ? 19.423 7.316 -19.138 1.00 57.19 113 PHE A N 1
ATOM 952 C CA . PHE A 1 113 ? 19.139 6.175 -18.276 1.00 57.19 113 PHE A CA 1
ATOM 953 C C . PHE A 1 113 ? 20.454 5.671 -17.681 1.00 57.19 113 PHE A C 1
ATOM 955 O O . PHE A 1 113 ? 21.107 4.794 -18.251 1.00 57.19 113 PHE A O 1
ATOM 962 N N . HIS A 1 114 ? 20.871 6.250 -16.552 1.00 52.41 114 HIS A N 1
ATOM 963 C CA . HIS A 1 114 ? 21.939 5.656 -15.752 1.00 52.41 114 HIS A CA 1
ATOM 964 C C . HIS A 1 114 ? 21.522 4.241 -15.339 1.00 52.41 114 HIS A C 1
ATOM 966 O O . HIS A 1 114 ? 20.416 4.026 -14.848 1.00 52.41 114 HIS A O 1
ATOM 972 N N . PHE A 1 115 ? 22.393 3.265 -15.617 1.00 54.53 115 PHE A N 1
ATOM 973 C CA . PHE A 1 115 ? 22.220 1.862 -15.242 1.00 54.53 115 PHE A CA 1
ATOM 974 C C . PHE A 1 115 ? 22.472 1.687 -13.751 1.00 54.53 115 PHE A C 1
ATOM 976 O O . PHE A 1 115 ? 23.361 0.938 -13.347 1.00 54.53 115 PHE A O 1
ATOM 983 N N . ASP A 1 116 ? 21.697 2.370 -12.931 1.00 50.22 116 ASP A N 1
ATOM 984 C CA . ASP A 1 116 ? 21.577 1.932 -11.565 1.00 50.22 116 ASP A CA 1
ATOM 985 C C . ASP A 1 116 ? 20.658 0.721 -11.641 1.00 50.22 116 ASP A C 1
ATOM 987 O O . ASP A 1 116 ? 19.466 0.813 -11.935 1.00 50.22 116 ASP A O 1
ATOM 991 N N . ILE A 1 117 ? 21.255 -0.463 -11.482 1.00 52.38 117 ILE A N 1
ATOM 992 C CA . ILE A 1 117 ? 20.512 -1.607 -10.974 1.00 52.38 117 ILE A CA 1
ATOM 993 C C . ILE A 1 117 ? 19.966 -1.086 -9.652 1.00 52.38 117 ILE A C 1
ATOM 995 O O . ILE A 1 117 ? 20.673 -1.094 -8.643 1.00 52.38 117 ILE A O 1
ATOM 999 N N . GLU A 1 118 ? 18.747 -0.554 -9.676 1.00 50.72 118 GLU A N 1
ATOM 1000 C CA . GLU A 1 118 ? 17.962 -0.357 -8.479 1.00 50.72 118 GLU A CA 1
ATOM 1001 C C . GLU A 1 118 ? 17.743 -1.771 -7.958 1.00 50.72 118 GLU A C 1
ATOM 1003 O O . GLU A 1 118 ? 16.774 -2.461 -8.266 1.00 50.72 118 GLU A O 1
ATOM 1008 N N . LEU A 1 119 ? 18.726 -2.245 -7.186 1.00 51.03 119 LEU A N 1
ATOM 1009 C CA . LEU A 1 119 ? 18.434 -3.104 -6.071 1.00 51.03 119 LEU A CA 1
ATOM 1010 C C . LEU A 1 119 ? 17.308 -2.339 -5.393 1.00 51.03 119 LEU A C 1
ATOM 1012 O O . LEU A 1 119 ? 17.550 -1.242 -4.879 1.00 51.03 119 LEU A O 1
ATOM 1016 N N . GLU A 1 120 ? 16.085 -2.852 -5.481 1.00 50.09 120 GLU A N 1
ATOM 1017 C CA . GLU A 1 120 ? 15.032 -2.465 -4.566 1.00 50.09 120 GLU A CA 1
ATOM 1018 C C . GLU A 1 120 ? 15.596 -2.853 -3.200 1.00 50.09 120 GLU A C 1
ATOM 1020 O O . GLU A 1 120 ? 15.441 -3.974 -2.716 1.00 50.09 120 GLU A O 1
ATOM 1025 N N . LYS A 1 121 ? 16.446 -1.977 -2.647 1.00 51.91 121 LYS A N 1
ATOM 1026 C CA . LYS A 1 121 ? 16.946 -2.073 -1.295 1.00 51.91 121 LYS A CA 1
ATOM 1027 C C . LYS A 1 121 ? 15.654 -2.071 -0.530 1.00 51.91 121 LYS A C 1
ATOM 1029 O O . LYS A 1 121 ? 14.972 -1.045 -0.540 1.00 51.91 121 LYS A O 1
ATOM 1034 N N . ALA A 1 122 ? 15.311 -3.236 0.026 1.00 54.38 122 ALA A N 1
ATOM 1035 C CA . ALA A 1 122 ? 14.200 -3.370 0.943 1.00 54.38 122 ALA A CA 1
ATOM 1036 C C . ALA A 1 122 ? 14.276 -2.125 1.822 1.00 54.38 122 ALA A C 1
ATOM 1038 O O . ALA A 1 122 ? 15.339 -1.915 2.427 1.00 54.38 122 ALA A O 1
ATOM 1039 N N . PRO A 1 123 ? 13.286 -1.216 1.732 1.00 57.06 123 PRO A N 1
ATOM 1040 C CA . PRO A 1 123 ? 13.394 0.058 2.405 1.00 57.06 123 PRO A CA 1
ATOM 1041 C C . PRO A 1 123 ? 13.761 -0.264 3.847 1.00 57.06 123 PRO A C 1
ATOM 1043 O O . PRO A 1 123 ? 13.113 -1.114 4.463 1.00 57.06 123 PRO A O 1
ATOM 1046 N N . GLY A 1 124 ? 14.865 0.318 4.332 1.00 58.69 124 GLY A N 1
ATOM 1047 C CA . GLY A 1 124 ? 15.283 0.135 5.721 1.00 58.69 124 GLY A CA 1
ATOM 1048 C C . GLY A 1 124 ? 14.099 0.414 6.650 1.00 58.69 124 GLY A C 1
ATOM 1049 O O . GLY A 1 124 ? 13.147 1.055 6.200 1.00 58.69 124 GLY A O 1
ATOM 1050 N N . PRO A 1 125 ? 14.119 -0.070 7.903 1.00 56.75 125 PRO A N 1
ATOM 1051 C CA . PRO A 1 125 ? 12.968 0.001 8.800 1.00 56.75 125 PRO A CA 1
ATOM 1052 C C . PRO A 1 125 ? 12.400 1.420 8.801 1.00 56.75 125 PRO A C 1
ATOM 1054 O O . PRO A 1 125 ? 13.005 2.344 9.341 1.00 56.75 125 PRO A O 1
ATOM 1057 N N . LYS A 1 126 ? 11.274 1.606 8.108 1.00 62.88 126 LYS A N 1
ATOM 1058 C CA . LYS A 1 126 ? 10.614 2.901 8.039 1.00 62.88 126 LYS A CA 1
ATOM 1059 C C . LYS A 1 126 ? 9.962 3.092 9.397 1.00 62.88 126 LYS A C 1
ATOM 1061 O O . LYS A 1 126 ? 9.205 2.234 9.845 1.00 62.88 126 LYS A O 1
ATOM 1066 N N . SER A 1 127 ? 10.301 4.172 10.085 1.00 59.88 127 SER A N 1
ATOM 1067 C CA . SER A 1 127 ? 9.557 4.565 11.273 1.00 59.88 127 SER A CA 1
ATOM 1068 C C . SER A 1 127 ? 8.132 4.893 10.839 1.00 59.88 127 SER A C 1
ATOM 1070 O O . SER A 1 127 ? 7.932 5.671 9.907 1.00 59.88 127 SER A O 1
ATOM 1072 N N . ILE A 1 128 ? 7.148 4.264 11.475 1.00 64.50 128 ILE A N 1
ATOM 1073 C CA . ILE A 1 128 ? 5.741 4.604 11.274 1.00 64.50 128 ILE A CA 1
ATOM 1074 C C . ILE A 1 128 ? 5.524 5.948 11.972 1.00 64.50 128 ILE A C 1
ATOM 1076 O O . ILE A 1 128 ? 5.669 6.031 13.190 1.00 64.50 128 ILE A O 1
ATOM 1080 N N . GLU A 1 129 ? 5.208 7.001 11.220 1.00 61.06 129 GLU A N 1
ATOM 1081 C CA . GLU A 1 129 ? 4.771 8.270 11.804 1.00 61.06 129 GLU A CA 1
ATOM 1082 C C . GLU A 1 129 ? 3.320 8.115 12.273 1.00 61.06 129 GLU A C 1
ATOM 1084 O O . GLU A 1 129 ? 2.370 8.327 11.524 1.00 61.06 129 GLU A O 1
ATOM 1089 N N . THR A 1 130 ? 3.132 7.722 13.533 1.00 59.59 130 THR A N 1
ATOM 1090 C CA . THR A 1 130 ? 1.806 7.703 14.176 1.00 59.59 130 THR A CA 1
ATOM 1091 C C . THR A 1 130 ? 1.229 9.104 14.373 1.00 59.59 130 THR A C 1
ATOM 1093 O O . THR A 1 130 ? 0.026 9.252 14.545 1.00 59.59 130 THR A O 1
ATOM 1096 N N . SER A 1 131 ? 2.059 10.144 14.257 1.00 63.12 131 SER A N 1
ATOM 1097 C CA . SER A 1 131 ? 1.686 11.558 14.378 1.00 63.12 131 SER A CA 1
ATOM 1098 C C . SER A 1 131 ? 0.772 12.081 13.263 1.00 63.12 131 SER A C 1
ATOM 1100 O O . SER A 1 131 ? 0.279 13.209 13.359 1.00 63.12 131 SER A O 1
ATOM 1102 N N . LEU A 1 132 ? 0.550 11.298 12.200 1.00 74.50 132 LEU A N 1
ATOM 1103 C CA . LEU A 1 132 ? -0.314 11.686 11.082 1.00 74.50 132 LEU A CA 1
ATOM 1104 C C . LEU A 1 132 ? -1.782 11.823 11.491 1.00 74.50 132 LEU A C 1
ATOM 1106 O O . LEU A 1 132 ? -2.510 12.612 10.883 1.00 74.50 132 LEU A O 1
ATOM 1110 N N . PHE A 1 133 ? -2.198 11.094 12.523 1.00 84.94 133 PHE A N 1
ATOM 1111 C CA . PHE A 1 133 ? -3.561 11.111 13.023 1.00 84.94 133 PHE A CA 1
ATOM 1112 C C . PHE A 1 133 ? -3.576 11.595 14.461 1.00 84.94 133 PHE A C 1
ATOM 1114 O O . PHE A 1 133 ? -2.779 11.150 15.280 1.00 84.94 133 PHE A O 1
ATOM 1121 N N . LYS A 1 134 ? -4.485 12.520 14.757 1.00 89.00 134 LYS A N 1
ATOM 1122 C CA . LYS A 1 134 ? -4.652 13.057 16.113 1.00 89.00 134 LYS A CA 1
ATOM 1123 C C . LYS A 1 134 ? -5.943 12.594 16.762 1.00 89.00 134 LYS A C 1
ATOM 1125 O O . LYS A 1 134 ? -5.976 12.399 17.975 1.00 89.00 134 LYS A O 1
ATOM 1130 N N . ASP A 1 135 ? -6.963 12.358 15.945 1.00 93.69 135 ASP A N 1
ATOM 1131 C CA . ASP A 1 135 ? -8.321 12.161 16.427 1.00 93.69 135 ASP A CA 1
ATOM 1132 C C . ASP A 1 135 ? -8.867 10.816 15.925 1.00 93.69 135 ASP A C 1
ATOM 1134 O O . ASP A 1 135 ? -8.614 10.415 14.783 1.00 93.69 135 ASP A O 1
ATOM 1138 N N . ILE A 1 136 ? -9.606 10.107 16.779 1.00 95.31 136 ILE A N 1
ATOM 1139 C CA . ILE A 1 136 ? -10.325 8.879 16.421 1.00 95.31 136 ILE A CA 1
ATOM 1140 C C . ILE A 1 136 ? -11.819 9.146 16.476 1.00 95.31 136 ILE A C 1
ATOM 1142 O O . ILE A 1 136 ? -12.357 9.539 17.508 1.00 95.31 136 ILE A O 1
ATOM 1146 N N . TYR A 1 137 ? -12.496 8.833 15.381 1.00 96.81 137 TYR A N 1
ATOM 1147 C CA . TYR A 1 137 ? -13.944 8.806 15.278 1.00 96.81 137 TYR A CA 1
ATOM 1148 C C . TYR A 1 137 ? -14.419 7.366 15.166 1.00 96.81 137 TYR A C 1
ATOM 1150 O O . TYR A 1 137 ? -13.845 6.588 14.404 1.00 96.81 137 TYR A O 1
ATOM 1158 N N . PHE A 1 138 ? -15.473 6.993 15.888 1.00 97.44 138 PHE A N 1
ATOM 1159 C CA . PHE A 1 138 ? -16.024 5.643 15.781 1.00 97.44 138 PHE A CA 1
ATOM 1160 C C . PHE A 1 138 ? -17.552 5.588 15.787 1.00 97.44 138 PHE A C 1
ATOM 1162 O O . PHE A 1 138 ? -18.221 6.508 16.250 1.00 97.44 138 PHE A O 1
ATOM 1169 N N . SER A 1 139 ? -18.099 4.513 15.222 1.00 97.38 139 SER A N 1
ATOM 1170 C CA . SER A 1 139 ? -19.542 4.256 15.125 1.00 97.38 139 SER A CA 1
ATOM 1171 C C . SER A 1 139 ? -19.811 2.743 15.076 1.00 97.38 139 SER A C 1
ATOM 1173 O O . SER A 1 139 ? -19.004 2.035 14.467 1.00 97.38 139 SER A O 1
ATOM 1175 N N . PRO A 1 140 ? -20.897 2.218 15.679 1.00 96.44 140 PRO A N 1
ATOM 1176 C CA . PRO A 1 140 ? -21.902 2.926 16.474 1.00 96.44 140 PRO A CA 1
ATOM 1177 C C . PRO A 1 140 ? -21.425 3.197 17.911 1.00 96.44 140 PRO A C 1
ATOM 1179 O O . PRO A 1 140 ? -20.403 2.664 18.356 1.00 96.44 140 PRO A O 1
ATOM 1182 N N . TYR A 1 141 ? -22.166 4.027 18.647 1.00 94.81 141 TYR A N 1
ATOM 1183 C CA . TYR A 1 141 ? -21.922 4.242 20.070 1.00 94.81 141 TYR A CA 1
ATOM 1184 C C . TYR A 1 141 ? -22.387 3.029 20.888 1.00 94.81 141 TYR A C 1
ATOM 1186 O O . TYR A 1 141 ? -23.554 2.649 20.871 1.00 94.81 141 TYR A O 1
ATOM 1194 N N . ASN A 1 142 ? -21.461 2.409 21.617 1.00 95.38 142 ASN A N 1
ATOM 1195 C CA . ASN A 1 142 ? -21.745 1.342 22.572 1.00 95.38 142 ASN A CA 1
ATOM 1196 C C . ASN A 1 142 ? -20.636 1.340 23.632 1.00 95.38 142 ASN A C 1
ATOM 1198 O O . ASN A 1 142 ? -19.460 1.434 23.279 1.00 95.38 142 ASN A O 1
ATOM 1202 N N . GLY A 1 143 ? -20.982 1.181 24.913 1.00 93.94 143 GLY A N 1
ATOM 1203 C CA . GLY A 1 143 ? -20.010 1.240 26.014 1.00 93.94 143 GLY A CA 1
ATOM 1204 C C . GLY A 1 143 ? -18.873 0.207 25.924 1.00 93.94 143 GLY A C 1
ATOM 1205 O O . GLY A 1 143 ? -17.759 0.469 26.372 1.00 93.94 143 GLY A O 1
ATOM 1206 N N . LEU A 1 144 ? -19.108 -0.957 25.302 1.00 93.69 144 LEU A N 1
ATOM 1207 C CA . LEU A 1 144 ? -18.056 -1.954 25.060 1.00 93.69 144 LEU A CA 1
ATOM 1208 C C . LEU A 1 144 ? -17.072 -1.502 23.978 1.00 93.69 144 LEU A C 1
ATOM 1210 O O . LEU A 1 144 ? -15.863 -1.692 24.126 1.00 93.69 144 LEU A O 1
ATOM 1214 N N . ILE A 1 145 ? -17.589 -0.917 22.895 1.00 95.00 145 ILE A N 1
ATOM 1215 C CA . ILE A 1 145 ? -16.775 -0.379 21.799 1.00 95.00 145 ILE A CA 1
ATOM 1216 C C . ILE A 1 145 ? -15.984 0.821 22.301 1.00 95.00 145 ILE A C 1
ATOM 1218 O O . ILE A 1 145 ? -14.790 0.919 22.054 1.00 95.00 145 ILE A O 1
ATOM 1222 N N . GLU A 1 146 ? -16.638 1.699 23.052 1.00 95.12 146 GLU A N 1
ATOM 1223 C CA . GLU A 1 146 ? -16.031 2.872 23.660 1.00 95.12 146 GLU A CA 1
ATOM 1224 C C . GLU A 1 146 ? -14.824 2.478 24.519 1.00 95.12 146 GLU A C 1
ATOM 1226 O O . GLU A 1 146 ? -13.730 2.988 24.291 1.00 95.12 146 GLU A O 1
ATOM 1231 N N . ASN A 1 147 ? -14.965 1.488 25.410 1.00 94.81 147 ASN A N 1
ATOM 1232 C CA . ASN A 1 147 ? -13.833 0.997 26.200 1.00 94.81 147 ASN A CA 1
ATOM 1233 C C . ASN A 1 147 ? -12.692 0.439 25.323 1.00 94.81 147 ASN A C 1
ATOM 1235 O O . ASN A 1 147 ? -11.522 0.730 25.567 1.00 94.81 147 ASN A O 1
ATOM 1239 N N . LEU A 1 148 ? -13.018 -0.318 24.268 1.00 95.00 148 LEU A N 1
ATOM 1240 C CA . LEU A 1 148 ? -12.024 -0.825 23.313 1.00 95.00 148 LEU A CA 1
ATOM 1241 C C . LEU A 1 148 ? -11.267 0.319 22.611 1.00 95.00 148 LEU A C 1
ATOM 1243 O O . LEU A 1 148 ? -10.048 0.246 22.452 1.00 95.00 148 LEU A O 1
ATOM 1247 N N . ILE A 1 149 ? -11.975 1.371 22.193 1.00 96.06 149 ILE A N 1
ATOM 1248 C CA . ILE A 1 149 ? -11.384 2.527 21.512 1.00 96.06 149 ILE A CA 1
ATOM 1249 C C . ILE A 1 149 ? -10.579 3.402 22.479 1.00 96.06 149 ILE A C 1
ATOM 1251 O O . ILE A 1 149 ? -9.510 3.875 22.102 1.00 96.06 149 ILE A O 1
ATOM 1255 N N . TYR A 1 150 ? -11.011 3.564 23.730 1.00 95.31 150 TYR A N 1
ATOM 1256 C CA . TYR A 1 150 ? -10.216 4.240 24.758 1.00 95.31 150 TYR A CA 1
ATOM 1257 C C . TYR A 1 150 ? -8.898 3.510 25.033 1.00 95.31 150 TYR A C 1
ATOM 1259 O O . TYR A 1 150 ? -7.842 4.142 25.086 1.00 95.31 150 TYR A O 1
ATOM 1267 N N . GLU A 1 151 ? -8.921 2.178 25.147 1.00 93.94 151 GLU A N 1
ATOM 1268 C CA . GLU A 1 151 ? -7.688 1.389 25.264 1.00 93.94 151 GLU A CA 1
ATOM 1269 C C . GLU A 1 151 ? -6.780 1.562 24.036 1.00 93.94 151 GLU A C 1
ATOM 1271 O O . GLU A 1 151 ? -5.562 1.685 24.177 1.00 93.94 151 GLU A O 1
ATOM 1276 N N . LEU A 1 152 ? -7.358 1.626 22.832 1.00 94.25 152 LEU A N 1
ATOM 1277 C CA . LEU A 1 152 ? -6.611 1.877 21.597 1.00 94.25 152 LEU A CA 1
ATOM 1278 C C . LEU A 1 152 ? -5.961 3.265 21.587 1.00 94.25 152 LEU A C 1
ATOM 1280 O O . LEU A 1 152 ? -4.789 3.390 21.215 1.00 94.25 152 LEU A O 1
ATOM 1284 N N . ALA A 1 153 ? -6.709 4.284 22.007 1.00 92.75 153 ALA A N 1
ATOM 1285 C CA . ALA A 1 153 ? -6.258 5.665 22.071 1.00 92.75 153 ALA A CA 1
ATOM 1286 C C . ALA A 1 153 ? -5.093 5.843 23.048 1.00 92.75 153 ALA A C 1
ATOM 1288 O O . ALA A 1 153 ? -4.098 6.472 22.695 1.00 92.75 153 ALA A O 1
ATOM 1289 N N . ASN A 1 154 ? -5.173 5.196 24.214 1.00 91.19 154 ASN A N 1
ATOM 1290 C CA . ASN A 1 154 ? -4.125 5.221 25.235 1.00 91.19 154 ASN A CA 1
ATOM 1291 C C . ASN A 1 154 ? -2.804 4.591 24.767 1.00 91.19 154 ASN A C 1
ATOM 1293 O O . ASN A 1 154 ? -1.742 4.976 25.242 1.00 91.19 154 ASN A O 1
ATOM 1297 N N . ILE A 1 155 ? -2.851 3.605 23.865 1.00 89.06 155 ILE A N 1
ATOM 1298 C CA . ILE A 1 155 ? -1.645 2.930 23.346 1.00 89.06 155 ILE A CA 1
ATOM 1299 C C . ILE A 1 155 ? -1.010 3.705 22.186 1.00 89.06 155 ILE A C 1
ATOM 1301 O O . ILE A 1 155 ? 0.182 3.552 21.925 1.00 89.06 155 ILE A O 1
ATOM 1305 N N . SER A 1 156 ? -1.811 4.478 21.454 1.00 85.00 156 SER A N 1
ATOM 1306 C CA . SER A 1 156 ? -1.418 5.068 20.170 1.00 85.00 156 SER A CA 1
ATOM 1307 C C . SER A 1 156 ? -1.355 6.602 20.201 1.00 85.00 156 SER A C 1
ATOM 1309 O O . SER A 1 156 ? -1.276 7.216 19.141 1.00 85.00 156 SER A O 1
ATOM 1311 N N . ASP A 1 157 ? -1.384 7.200 21.397 1.00 84.94 157 ASP A N 1
ATOM 1312 C CA . ASP A 1 157 ? -1.246 8.640 21.665 1.00 84.94 157 ASP A CA 1
ATOM 1313 C C . ASP A 1 157 ? -2.273 9.543 20.949 1.00 84.94 157 ASP A C 1
ATOM 1315 O O . ASP A 1 157 ? -1.964 10.664 20.535 1.00 84.94 157 ASP A O 1
ATOM 1319 N N . PHE A 1 158 ? -3.517 9.078 20.802 1.00 89.38 158 PHE A N 1
ATOM 1320 C CA . PHE A 1 158 ? -4.591 9.893 20.222 1.00 89.38 158 PHE A CA 1
ATOM 1321 C C . PHE A 1 158 ? -5.102 10.945 21.213 1.00 89.38 158 PHE A C 1
ATOM 1323 O O . PHE A 1 158 ? -5.300 10.659 22.392 1.00 89.38 158 PHE A O 1
ATOM 1330 N N . THR A 1 159 ? -5.344 12.167 20.733 1.00 88.94 159 THR A N 1
ATOM 1331 C CA . THR A 1 159 ? -5.716 13.309 21.582 1.00 88.94 159 THR A CA 1
ATOM 1332 C C . THR A 1 159 ? -7.213 13.465 21.782 1.00 88.94 159 THR A C 1
ATOM 1334 O O . THR A 1 159 ? -7.637 13.900 22.851 1.00 88.94 159 THR A O 1
ATOM 1337 N N . GLN A 1 160 ? -8.013 13.160 20.759 1.00 93.19 160 GLN A N 1
ATOM 1338 C CA . GLN A 1 160 ? -9.465 13.322 20.808 1.00 93.19 160 GLN A CA 1
ATOM 1339 C C . GLN A 1 160 ? -10.159 12.060 20.316 1.00 93.19 160 GLN A C 1
ATOM 1341 O O . GLN A 1 160 ? -9.720 11.418 19.359 1.00 93.19 160 GLN A O 1
ATOM 1346 N N . ILE A 1 161 ? -11.249 11.712 20.991 1.00 95.56 161 ILE A N 1
ATOM 1347 C CA . ILE A 1 161 ? -12.081 10.561 20.671 1.00 95.56 161 ILE A CA 1
ATOM 1348 C C . ILE A 1 161 ? -13.517 11.063 20.603 1.00 95.56 161 ILE A C 1
ATOM 1350 O O . ILE A 1 161 ? -14.001 11.660 21.563 1.00 95.56 161 ILE A O 1
ATOM 1354 N N . GLU A 1 162 ? -14.187 10.820 19.482 1.00 96.06 162 GLU A N 1
ATOM 1355 C CA . GLU A 1 162 ? -15.602 11.155 19.308 1.00 96.06 162 GLU A CA 1
ATOM 1356 C C . GLU A 1 162 ? -16.375 9.933 18.809 1.00 96.06 162 GLU A C 1
ATOM 1358 O O . GLU A 1 162 ? -15.915 9.187 17.936 1.00 96.06 162 GLU A O 1
ATOM 1363 N N . SER A 1 163 ? -17.564 9.727 19.367 1.00 96.12 163 SER A N 1
ATOM 1364 C CA . SER A 1 163 ? -18.481 8.662 18.979 1.00 96.12 163 SER A CA 1
ATOM 1365 C C . SER A 1 163 ? -19.640 9.211 18.153 1.00 96.12 163 SER A C 1
ATOM 1367 O O . SER A 1 163 ? -20.072 10.352 18.320 1.00 96.12 163 SER A O 1
ATOM 1369 N N . PHE A 1 164 ? -20.153 8.384 17.245 1.00 96.19 164 PHE A N 1
ATOM 1370 C CA . PHE A 1 164 ? -21.281 8.722 16.386 1.00 96.19 164 PHE A CA 1
ATOM 1371 C C . PHE A 1 164 ? -22.242 7.541 16.262 1.00 96.19 164 PHE A C 1
ATOM 1373 O O . PHE A 1 164 ? -21.819 6.410 16.018 1.00 96.19 164 PHE A O 1
ATOM 1380 N N . ASP A 1 165 ? -23.542 7.814 16.337 1.00 93.62 165 ASP A N 1
ATOM 1381 C CA . ASP A 1 165 ? -24.570 6.778 16.181 1.00 93.62 165 ASP A CA 1
ATOM 1382 C C . ASP A 1 165 ? -24.629 6.269 14.734 1.00 93.62 165 ASP A C 1
ATOM 1384 O O . ASP A 1 165 ? -24.622 5.068 14.483 1.00 93.62 165 ASP A O 1
ATOM 1388 N N . ALA A 1 166 ? -24.595 7.187 13.762 1.00 94.56 166 ALA A N 1
ATOM 1389 C CA . ALA A 1 166 ? -24.695 6.871 12.341 1.00 94.56 166 ALA A CA 1
ATOM 1390 C C . ALA A 1 166 ? -23.350 6.994 11.608 1.00 94.56 166 ALA A C 1
ATOM 1392 O O . ALA A 1 166 ? -22.596 7.953 11.773 1.00 94.56 166 ALA A O 1
ATOM 1393 N N . THR A 1 167 ? -23.090 6.078 10.675 1.00 94.69 167 THR A N 1
ATOM 1394 C CA . THR A 1 167 ? -21.883 6.127 9.833 1.00 94.69 167 THR A CA 1
ATOM 1395 C C . THR A 1 167 ? -21.825 7.382 8.950 1.00 94.69 167 THR A C 1
ATOM 1397 O O . THR A 1 167 ? -20.744 7.902 8.673 1.00 94.69 167 THR A O 1
ATOM 1400 N N . GLU A 1 168 ? -22.972 7.911 8.520 1.00 94.62 168 GLU A N 1
ATOM 1401 C CA . GLU A 1 168 ? -23.028 9.112 7.678 1.00 94.62 168 GLU A CA 1
ATOM 1402 C C . GLU A 1 168 ? -22.533 10.373 8.397 1.00 94.62 168 GLU A C 1
ATOM 1404 O O . GLU A 1 168 ? -21.867 11.216 7.789 1.00 94.62 168 GLU A O 1
ATOM 1409 N N . THR A 1 169 ? -22.854 10.526 9.686 1.00 95.38 169 THR A N 1
ATOM 1410 C CA . THR A 1 169 ? -22.420 11.687 10.477 1.00 95.38 169 THR A CA 1
ATOM 1411 C C . THR A 1 169 ? -20.921 11.619 10.744 1.00 95.38 169 THR A C 1
ATOM 1413 O O . THR A 1 169 ? -20.233 12.625 10.560 1.00 95.38 169 THR A O 1
ATOM 1416 N N . LEU A 1 170 ? -20.403 10.420 11.034 1.00 95.44 170 LEU A N 1
ATOM 1417 C CA . LEU A 1 170 ? -18.968 10.148 11.127 1.00 95.44 170 LEU A CA 1
ATOM 1418 C C . LEU A 1 170 ? -18.245 10.558 9.837 1.00 95.44 170 LEU A C 1
ATOM 1420 O O . LEU A 1 170 ? -17.294 11.335 9.886 1.00 95.44 170 LEU A O 1
ATOM 1424 N N . GLN A 1 171 ? -18.722 10.114 8.669 1.00 92.62 171 GLN A N 1
ATOM 1425 C CA . GLN A 1 171 ? -18.099 10.463 7.386 1.00 92.62 171 GLN A CA 1
ATOM 1426 C C . GLN A 1 171 ? -18.128 11.973 7.115 1.00 92.62 171 GLN A C 1
ATOM 1428 O O . GLN A 1 171 ? -17.120 12.544 6.696 1.00 92.62 171 GLN A O 1
ATOM 1433 N N . LYS A 1 172 ? -19.252 12.649 7.395 1.00 94.12 172 LYS A N 1
ATOM 1434 C CA . LYS A 1 172 ? -19.358 14.114 7.261 1.00 94.12 172 LYS A CA 1
ATOM 1435 C C . LYS A 1 172 ? -18.351 14.842 8.153 1.00 94.12 172 LYS A C 1
ATOM 1437 O O . LYS A 1 172 ? -17.762 15.828 7.711 1.00 94.12 172 LYS A O 1
ATOM 1442 N N . ASN A 1 173 ? -18.127 14.366 9.376 1.00 93.94 173 ASN A N 1
ATOM 1443 C CA . ASN A 1 173 ? -17.158 14.970 10.290 1.00 93.94 173 ASN A CA 1
ATOM 1444 C C . ASN A 1 173 ? -15.710 14.659 9.905 1.00 93.94 173 ASN A C 1
ATOM 1446 O O . ASN A 1 173 ? -14.872 15.551 9.983 1.00 93.94 173 ASN A O 1
ATOM 1450 N N . MET A 1 174 ? -15.422 13.476 9.364 1.00 92.31 174 MET A N 1
ATOM 1451 C CA . MET A 1 174 ? -14.107 13.166 8.788 1.00 92.31 174 MET A CA 1
ATOM 1452 C C . MET A 1 174 ? -13.760 14.032 7.570 1.00 92.31 174 MET A C 1
ATOM 1454 O O . MET A 1 174 ? -12.601 14.371 7.355 1.00 92.31 174 MET A O 1
ATOM 1458 N N . ILE A 1 175 ? -14.750 14.421 6.760 1.00 90.94 175 ILE A N 1
ATOM 1459 C CA . ILE A 1 175 ? -14.516 15.356 5.648 1.00 90.94 175 ILE A CA 1
ATOM 1460 C C . ILE A 1 175 ? -14.083 16.731 6.182 1.00 90.94 175 ILE A C 1
ATOM 1462 O O . ILE A 1 175 ? -13.235 17.386 5.575 1.00 90.94 175 ILE A O 1
ATOM 1466 N N . LYS A 1 176 ? -14.638 17.160 7.324 1.00 92.75 176 LYS A N 1
ATOM 1467 C CA . LYS A 1 176 ? -14.262 18.418 7.987 1.00 92.75 176 LYS A CA 1
ATOM 1468 C C . LYS A 1 176 ? -12.900 18.309 8.674 1.00 92.75 176 LYS A C 1
ATOM 1470 O O . LYS A 1 176 ? -12.072 19.204 8.524 1.00 92.75 176 LYS A O 1
ATOM 1475 N N . ASN A 1 177 ? -12.664 17.220 9.403 1.00 91.88 177 ASN A N 1
ATOM 1476 C CA . ASN A 1 177 ? -11.417 16.961 10.106 1.00 91.88 177 ASN A CA 1
ATOM 1477 C C . ASN A 1 177 ? -10.572 15.925 9.365 1.00 91.88 177 ASN A C 1
ATOM 1479 O O . ASN A 1 177 ? -10.680 14.720 9.579 1.00 91.88 177 ASN A O 1
ATOM 1483 N N . GLN A 1 178 ? -9.663 16.416 8.529 1.00 87.31 178 GLN A N 1
ATOM 1484 C CA . GLN A 1 178 ? -8.785 15.556 7.740 1.00 87.31 178 GLN A CA 1
ATOM 1485 C C . GLN A 1 178 ? -7.822 14.730 8.611 1.00 87.31 178 GLN A C 1
ATOM 1487 O O . GLN A 1 178 ? -7.367 13.685 8.169 1.00 87.31 178 GLN A O 1
ATOM 1492 N N . LYS A 1 179 ? -7.522 15.148 9.847 1.00 89.38 179 LYS A N 1
ATOM 1493 C CA . LYS A 1 179 ? -6.587 14.435 10.740 1.00 89.38 179 LYS A CA 1
ATOM 1494 C C . LYS A 1 179 ? -7.253 13.335 11.570 1.00 89.38 179 LYS A C 1
ATOM 1496 O O . LYS A 1 179 ? -6.574 12.713 12.392 1.00 89.38 179 LYS A O 1
ATOM 1501 N N . ALA A 1 180 ? -8.549 13.112 11.362 1.00 92.25 180 ALA A N 1
ATOM 1502 C CA . ALA A 1 180 ? -9.301 12.073 12.036 1.00 92.25 180 ALA A CA 1
ATOM 1503 C C . ALA A 1 180 ? -9.235 10.738 11.285 1.00 92.25 180 ALA A C 1
ATOM 1505 O O . ALA A 1 180 ? -9.267 10.679 10.051 1.00 92.25 180 ALA A O 1
ATOM 1506 N N . VAL A 1 181 ? -9.203 9.654 12.052 1.00 93.75 181 VAL A N 1
ATOM 1507 C CA . VAL A 1 181 ? -9.375 8.281 11.572 1.00 93.75 181 VAL A CA 1
ATOM 1508 C C . VAL A 1 181 ? -10.747 7.779 11.978 1.00 93.75 181 VAL A C 1
ATOM 1510 O O . VAL A 1 181 ? -11.132 7.921 13.130 1.00 93.75 181 VAL A O 1
ATOM 1513 N N . GLY A 1 182 ? -11.469 7.161 11.047 1.00 95.44 182 GLY A N 1
ATOM 1514 C CA . GLY A 1 182 ? -12.779 6.579 11.320 1.00 95.44 182 GLY A CA 1
ATOM 1515 C C . GLY A 1 182 ? -12.700 5.073 11.538 1.00 95.44 182 GLY A C 1
ATOM 1516 O O . GLY A 1 182 ? -12.101 4.372 10.727 1.00 95.44 182 GLY A O 1
ATOM 1517 N N . ILE A 1 183 ? -13.349 4.553 12.573 1.00 97.25 183 ILE A N 1
ATOM 1518 C CA . ILE A 1 183 ? -13.514 3.117 12.819 1.00 97.25 183 ILE A CA 1
ATOM 1519 C C . ILE A 1 183 ? -15.008 2.814 12.871 1.00 97.25 183 ILE A C 1
ATOM 1521 O O . ILE A 1 183 ? -15.718 3.287 13.750 1.00 97.25 183 ILE A O 1
ATOM 1525 N N . VAL A 1 184 ? -15.498 2.020 11.927 1.00 97.75 184 VAL A N 1
ATOM 1526 C CA . VAL A 1 184 ? -16.921 1.681 11.840 1.00 97.75 184 VAL A CA 1
ATOM 1527 C C . VAL A 1 184 ? -17.107 0.197 12.082 1.00 97.75 184 VAL A C 1
ATOM 1529 O O . VAL A 1 184 ? -16.598 -0.635 11.331 1.00 97.75 184 VAL A O 1
ATOM 1532 N N . PHE A 1 185 ? -17.846 -0.131 13.127 1.00 97.00 185 PHE A N 1
ATOM 1533 C CA . PHE A 1 185 ? -18.294 -1.479 13.428 1.00 97.00 185 PHE A CA 1
ATOM 1534 C C . PHE A 1 185 ? -19.668 -1.728 12.783 1.00 97.00 185 PHE A C 1
ATOM 1536 O O . PHE A 1 185 ? -20.369 -0.778 12.429 1.00 97.00 185 PHE A O 1
ATOM 1543 N N . PRO A 1 186 ? -20.065 -2.997 12.584 1.00 95.94 186 PRO A N 1
ATOM 1544 C CA . PRO A 1 186 ? -21.397 -3.337 12.101 1.00 95.94 186 PRO A CA 1
ATOM 1545 C C . PRO A 1 186 ? -22.488 -2.752 13.000 1.00 95.94 186 PRO A C 1
ATOM 1547 O O . PRO A 1 186 ? -22.328 -2.714 14.219 1.00 95.94 186 PRO A O 1
ATOM 1550 N N . SER A 1 187 ? -23.624 -2.380 12.411 1.00 93.88 187 SER A N 1
ATOM 1551 C CA . SER A 1 187 ? -24.795 -1.863 13.137 1.00 93.88 187 SER A CA 1
ATOM 1552 C C . SER A 1 187 ? -25.271 -2.797 14.251 1.00 93.88 187 SER A C 1
ATOM 1554 O O . SER A 1 187 ? -25.736 -2.342 15.289 1.00 93.88 187 SER A O 1
ATOM 1556 N N . ASP A 1 188 ? -25.085 -4.107 14.085 1.00 94.25 188 ASP A N 1
ATOM 1557 C CA . ASP A 1 188 ? -25.475 -5.109 15.082 1.00 94.25 188 ASP A CA 1
ATOM 1558 C C . ASP A 1 188 ? -24.770 -4.893 16.432 1.00 94.25 188 ASP A C 1
ATOM 1560 O O . ASP A 1 188 ? -25.295 -5.273 17.478 1.00 94.25 188 ASP A O 1
ATOM 1564 N N . TRP A 1 189 ? -23.600 -4.240 16.421 1.00 94.12 189 TRP A N 1
ATOM 1565 C CA . TRP A 1 189 ? -22.808 -3.925 17.607 1.00 94.12 189 TRP A CA 1
ATOM 1566 C C . TRP A 1 189 ? -23.343 -2.728 18.404 1.00 94.12 189 TRP A C 1
ATOM 1568 O O . TRP A 1 189 ? -22.822 -2.420 19.471 1.00 94.12 189 TRP A O 1
ATOM 1578 N N . GLU A 1 190 ? -24.396 -2.059 17.948 1.00 93.69 190 GLU A N 1
ATOM 1579 C CA . GLU A 1 190 ? -25.065 -1.030 18.746 1.00 93.69 190 GLU A CA 1
ATOM 1580 C C . GLU A 1 190 ? -25.730 -1.647 19.989 1.00 93.69 190 GLU A C 1
ATOM 1582 O O . GLU A 1 190 ? -25.618 -1.124 21.095 1.00 93.69 190 GLU A O 1
ATOM 1587 N N . SER A 1 191 ? -26.331 -2.834 19.845 1.00 94.62 191 SER A N 1
ATOM 1588 C CA . SER A 1 191 ? -27.139 -3.481 20.894 1.00 94.62 191 SER A CA 1
ATOM 1589 C C . SER A 1 191 ? -26.436 -4.617 21.653 1.00 94.62 191 SER A C 1
ATOM 1591 O O . SER A 1 191 ? -27.042 -5.267 22.513 1.00 94.62 191 SER A O 1
ATOM 1593 N N . ILE A 1 192 ? -25.154 -4.874 21.367 1.00 94.06 192 ILE A N 1
ATOM 1594 C CA . ILE A 1 192 ? -24.426 -5.980 21.999 1.00 94.06 192 ILE A CA 1
ATOM 1595 C C . ILE A 1 192 ? -24.182 -5.716 23.485 1.00 94.06 192 ILE A C 1
ATOM 1597 O O . ILE A 1 192 ? -23.763 -4.637 23.901 1.00 94.06 192 ILE A O 1
ATOM 1601 N N . LYS A 1 193 ? -24.403 -6.760 24.289 1.00 93.94 193 LYS A N 1
ATOM 1602 C CA . LYS A 1 193 ? -24.046 -6.804 25.718 1.00 93.94 193 LYS A CA 1
ATOM 1603 C C . LYS A 1 193 ? -22.802 -7.649 25.986 1.00 93.94 193 LYS A C 1
ATOM 1605 O O . LYS A 1 193 ? -22.199 -7.547 27.050 1.00 93.94 193 LYS A O 1
ATOM 1610 N N . THR A 1 194 ? -22.431 -8.500 25.035 1.00 93.06 194 THR A N 1
ATOM 1611 C CA . THR A 1 194 ? -21.288 -9.411 25.114 1.00 93.06 194 THR A CA 1
ATOM 1612 C C . THR A 1 194 ? -20.425 -9.256 23.873 1.00 93.06 194 THR A C 1
ATOM 1614 O O . THR A 1 194 ? -20.949 -9.044 22.781 1.00 93.06 194 THR A O 1
ATOM 1617 N N . LEU A 1 195 ? -19.107 -9.391 24.037 1.00 92.31 195 LEU A N 1
ATOM 1618 C CA . LEU A 1 195 ? -18.165 -9.313 22.924 1.00 92.31 195 LEU A CA 1
ATOM 1619 C C . LEU A 1 195 ? -18.432 -10.463 21.929 1.00 92.31 195 LEU A C 1
ATOM 1621 O O . LEU A 1 195 ? -18.516 -11.614 22.367 1.00 92.31 195 LEU A O 1
ATOM 1625 N N . PRO A 1 196 ? -18.578 -10.181 20.624 1.00 93.75 196 PRO A N 1
ATOM 1626 C CA . PRO A 1 196 ? -18.888 -11.200 19.630 1.00 93.75 196 PRO A CA 1
ATOM 1627 C C . PRO A 1 196 ? -17.694 -12.110 19.353 1.00 93.75 196 PRO A C 1
ATOM 1629 O O . PRO A 1 196 ? -16.557 -11.844 19.749 1.00 93.75 196 PRO A O 1
ATOM 1632 N N . ASP A 1 197 ? -17.949 -13.204 18.636 1.00 92.75 197 ASP A N 1
ATOM 1633 C CA . ASP A 1 197 ? -16.898 -14.176 18.368 1.00 92.75 197 ASP A CA 1
ATOM 1634 C C . ASP A 1 197 ? -15.887 -13.727 17.314 1.00 92.75 197 ASP A C 1
ATOM 1636 O O . ASP A 1 197 ? -14.698 -14.040 17.444 1.00 92.75 197 ASP A O 1
ATOM 1640 N N . ALA A 1 198 ? -16.357 -12.981 16.317 1.00 93.56 198 ALA A N 1
ATOM 1641 C CA . ALA A 1 198 ? -15.569 -12.440 15.224 1.00 93.56 198 ALA A CA 1
ATOM 1642 C C . ALA A 1 198 ? -15.520 -10.910 15.305 1.00 93.56 198 ALA A C 1
ATOM 1644 O O . ALA A 1 198 ? -16.530 -10.254 15.565 1.00 93.56 198 ALA A O 1
ATOM 1645 N N . LEU A 1 199 ? -14.337 -10.353 15.055 1.00 94.50 199 LEU A N 1
ATOM 1646 C CA . LEU A 1 199 ? -14.116 -8.917 14.959 1.00 94.50 199 LEU A CA 1
ATOM 1647 C C . LEU A 1 199 ? -14.304 -8.479 13.506 1.00 94.50 199 LEU A C 1
ATOM 1649 O O . LEU A 1 199 ? -13.462 -8.769 12.658 1.00 94.50 199 LEU A O 1
ATOM 1653 N N . ASN A 1 200 ? -15.380 -7.740 13.251 1.00 95.69 200 ASN A N 1
ATOM 1654 C CA . ASN A 1 200 ? -15.635 -7.096 11.970 1.00 95.69 200 ASN A CA 1
ATOM 1655 C C . ASN A 1 200 ? -15.597 -5.585 12.186 1.00 95.69 200 ASN A C 1
ATOM 1657 O O . ASN A 1 200 ? -16.290 -5.074 13.060 1.00 95.69 200 ASN A O 1
ATOM 1661 N N . PHE A 1 201 ? -14.793 -4.876 11.402 1.00 95.94 201 PHE A N 1
ATOM 1662 C CA . PHE A 1 201 ? -14.745 -3.419 11.413 1.00 95.94 201 PHE A CA 1
ATOM 1663 C C . PHE A 1 201 ? -14.243 -2.904 10.067 1.00 95.94 201 PHE A C 1
ATOM 1665 O O . PHE A 1 201 ? -13.566 -3.609 9.318 1.00 95.94 201 PHE A O 1
ATOM 1672 N N . THR A 1 202 ? -14.569 -1.654 9.778 1.00 96.25 202 THR A N 1
ATOM 1673 C CA . THR A 1 202 ? -14.107 -0.914 8.610 1.00 96.25 202 THR A CA 1
ATOM 1674 C C . THR A 1 202 ? -13.290 0.274 9.086 1.00 96.25 202 THR A C 1
ATOM 1676 O O . THR A 1 202 ? -13.764 1.081 9.883 1.00 96.25 202 THR A O 1
ATOM 1679 N N . LEU A 1 203 ? -12.059 0.387 8.591 1.00 94.50 203 LEU A N 1
ATOM 1680 C CA . LEU A 1 203 ? -11.164 1.491 8.917 1.00 94.50 203 LEU A CA 1
ATOM 1681 C C . LEU A 1 203 ? -11.202 2.533 7.787 1.00 94.50 203 LEU A C 1
ATOM 1683 O O . LEU A 1 203 ? -10.781 2.261 6.662 1.00 94.50 203 LEU A O 1
ATOM 1687 N N . TYR A 1 204 ? -11.709 3.725 8.085 1.00 92.56 204 TYR A N 1
ATOM 1688 C CA . TYR A 1 204 ? -11.754 4.869 7.182 1.00 92.56 204 TYR A CA 1
ATOM 1689 C C . TYR A 1 204 ? -10.501 5.725 7.362 1.00 92.56 204 TYR A C 1
ATOM 1691 O O . TYR A 1 204 ? -10.245 6.272 8.434 1.00 92.56 204 TYR A O 1
ATOM 1699 N N . MET A 1 205 ? -9.729 5.854 6.283 1.00 88.75 205 MET A N 1
ATOM 1700 C CA . MET A 1 205 ? -8.535 6.697 6.215 1.00 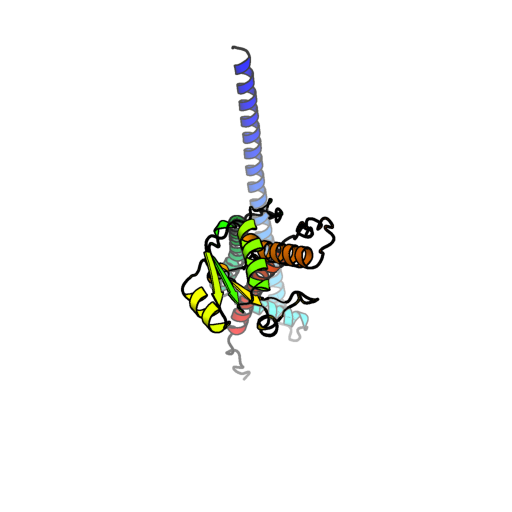88.75 205 MET A CA 1
ATOM 1701 C C . MET A 1 205 ? -8.834 7.971 5.413 1.00 88.75 205 MET A C 1
ATOM 1703 O O . MET A 1 205 ? -9.593 7.909 4.438 1.00 88.75 205 MET A O 1
ATOM 1707 N N . PRO A 1 206 ? -8.230 9.118 5.760 1.00 83.38 206 PRO A N 1
ATOM 1708 C CA . PRO A 1 206 ? -8.456 10.363 5.045 1.00 83.38 206 PRO A CA 1
ATOM 1709 C C . PRO A 1 206 ? -7.901 10.325 3.613 1.00 83.38 206 PRO A C 1
ATOM 1711 O O . PRO A 1 206 ? -6.871 9.717 3.310 1.00 83.38 206 PRO A O 1
ATOM 1714 N N . VAL A 1 207 ? -8.602 11.012 2.708 1.00 72.75 207 VAL A N 1
ATOM 1715 C CA . VAL A 1 207 ? -8.402 10.902 1.252 1.00 72.75 207 VAL A CA 1
ATOM 1716 C C . VA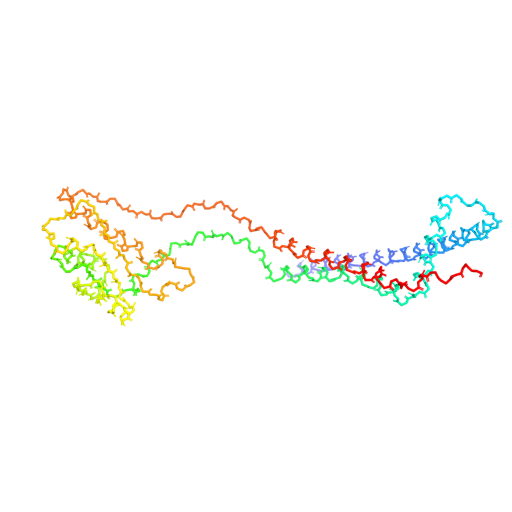L A 1 207 ? -7.024 11.394 0.793 1.00 72.75 207 VAL A C 1
ATOM 1718 O O . VAL A 1 207 ? -6.494 10.860 -0.180 1.00 72.75 207 VAL A O 1
ATOM 1721 N N . TYR A 1 208 ? -6.399 12.353 1.488 1.00 75.44 208 TYR A N 1
ATOM 1722 C CA . TYR A 1 208 ? -5.079 12.871 1.090 1.00 75.44 208 TYR A CA 1
ATOM 1723 C C . TYR A 1 208 ? -3.975 11.802 1.134 1.00 75.44 208 TYR A C 1
ATOM 1725 O O . TYR A 1 208 ? -3.021 11.875 0.359 1.00 75.44 208 TYR A O 1
ATOM 1733 N N . ILE A 1 209 ? -4.138 10.758 1.958 1.00 72.88 209 ILE A N 1
ATOM 1734 C CA . ILE A 1 209 ? -3.203 9.623 2.039 1.00 72.88 209 ILE A CA 1
ATOM 1735 C C . ILE A 1 209 ? -3.272 8.754 0.771 1.00 72.88 209 ILE A C 1
ATOM 1737 O O . ILE A 1 209 ? -2.341 8.021 0.448 1.00 72.88 209 ILE A O 1
ATOM 1741 N N . LYS A 1 210 ? -4.354 8.852 -0.010 1.00 66.25 210 LYS A N 1
ATOM 1742 C CA . LYS A 1 210 ? -4.566 8.048 -1.221 1.00 66.25 210 LYS A CA 1
ATOM 1743 C C . LYS A 1 210 ? -3.803 8.567 -2.453 1.00 66.25 210 LYS A C 1
ATOM 1745 O O . LYS A 1 210 ? -3.837 7.908 -3.492 1.00 66.25 210 LYS A O 1
ATOM 1750 N N . SER A 1 211 ? -3.126 9.718 -2.387 1.00 57.03 211 SER A N 1
ATOM 1751 C CA . SER A 1 211 ? -2.436 10.275 -3.562 1.00 57.03 211 SER A CA 1
ATOM 1752 C C . SER A 1 211 ? -1.216 9.425 -3.984 1.00 57.03 211 SER A C 1
ATOM 1754 O O . SER A 1 211 ? -0.339 9.130 -3.184 1.00 57.03 211 SER A O 1
ATOM 1756 N N . ASN A 1 212 ? -1.224 8.971 -5.248 1.00 52.19 212 ASN A N 1
ATOM 1757 C CA . ASN A 1 212 ? -0.209 8.159 -5.944 1.00 52.19 212 ASN A CA 1
ATOM 1758 C C . ASN A 1 212 ? 0.516 7.082 -5.109 1.00 52.19 212 ASN A C 1
ATOM 1760 O O . ASN A 1 212 ? 1.714 7.158 -4.849 1.00 52.19 212 ASN A O 1
ATOM 1764 N N . GLY A 1 213 ? -0.221 6.011 -4.799 1.00 64.62 213 GLY A N 1
ATOM 1765 C CA . GLY A 1 213 ? 0.318 4.783 -4.210 1.00 64.62 213 GLY A CA 1
ATOM 1766 C C . GLY A 1 213 ? 0.127 4.748 -2.702 1.00 64.62 213 GLY A C 1
ATOM 1767 O O . GLY A 1 213 ? 1.064 4.996 -1.952 1.00 64.62 213 GLY A O 1
ATOM 1768 N N . PHE A 1 214 ? -1.092 4.419 -2.260 1.00 67.44 214 PHE A N 1
ATOM 1769 C CA . PHE A 1 214 ? -1.402 4.242 -0.842 1.00 67.44 214 PHE A CA 1
ATOM 1770 C C . PHE A 1 214 ? -0.486 3.176 -0.230 1.00 67.44 214 PHE A C 1
ATOM 1772 O O . PHE A 1 214 ? -0.526 2.005 -0.616 1.00 67.44 214 PHE A O 1
ATOM 1779 N N . LYS A 1 215 ? 0.342 3.577 0.734 1.00 80.12 215 LYS A N 1
ATOM 1780 C CA . LYS A 1 215 ? 1.254 2.673 1.434 1.00 80.12 215 LYS A CA 1
ATOM 1781 C C . LYS A 1 215 ? 0.689 2.345 2.806 1.00 80.12 215 LYS A C 1
ATOM 1783 O O . LYS A 1 215 ? 0.846 3.116 3.747 1.00 80.12 215 LYS A O 1
ATOM 1788 N N . TYR A 1 216 ? 0.095 1.162 2.922 1.00 83.38 216 TYR A N 1
ATOM 1789 C CA . TYR A 1 216 ? -0.527 0.656 4.150 1.00 83.38 216 TYR A CA 1
ATOM 1790 C C . TYR A 1 216 ? 0.361 0.776 5.400 1.00 83.38 216 TYR A C 1
ATOM 1792 O O . TYR A 1 216 ? -0.131 1.104 6.476 1.00 83.38 216 TYR A O 1
ATOM 1800 N N . PHE A 1 217 ? 1.670 0.566 5.258 1.00 82.25 217 PHE A N 1
ATOM 1801 C CA . PHE A 1 217 ? 2.616 0.671 6.368 1.00 82.25 217 PHE A CA 1
ATOM 1802 C C . PHE A 1 217 ? 2.901 2.126 6.778 1.00 82.25 217 PHE A C 1
ATOM 1804 O O . PHE A 1 217 ? 2.752 2.471 7.944 1.00 82.25 217 PHE A O 1
ATOM 1811 N N . GLU A 1 218 ? 3.251 2.994 5.819 1.00 79.75 218 GLU A N 1
ATOM 1812 C CA . GLU A 1 218 ? 3.544 4.416 6.088 1.00 79.75 218 GLU A CA 1
ATOM 1813 C C . GLU A 1 218 ? 2.296 5.166 6.573 1.00 79.75 218 GLU A C 1
ATOM 1815 O O . GLU A 1 218 ? 2.390 6.039 7.423 1.00 79.75 218 GLU A O 1
ATOM 1820 N N . SER A 1 219 ? 1.118 4.777 6.080 1.00 81.38 219 SER A N 1
ATOM 1821 C CA . SER A 1 219 ? -0.160 5.361 6.485 1.00 81.38 219 SER A CA 1
ATOM 1822 C C . SER A 1 219 ? -0.599 5.012 7.906 1.00 81.38 219 SER A C 1
ATOM 1824 O O . SER A 1 219 ? -1.662 5.459 8.298 1.00 81.38 219 SER A O 1
ATOM 1826 N N . GLY A 1 220 ? 0.103 4.146 8.644 1.00 85.69 220 GLY A N 1
ATOM 1827 C CA . GLY A 1 220 ? -0.334 3.689 9.971 1.00 85.69 220 GLY A CA 1
ATOM 1828 C C . GLY A 1 220 ? -1.552 2.749 9.976 1.00 85.69 220 GLY A C 1
ATOM 1829 O O . GLY A 1 220 ? -1.904 2.223 11.031 1.00 85.69 220 GLY A O 1
ATOM 1830 N N . PHE A 1 221 ? -2.158 2.460 8.817 1.00 89.44 221 PHE A N 1
ATOM 1831 C CA . PHE A 1 221 ? -3.299 1.547 8.682 1.00 89.44 221 PHE A CA 1
ATOM 1832 C C . PHE A 1 221 ? -3.029 0.178 9.326 1.00 89.44 221 PHE A C 1
ATOM 1834 O O . PHE A 1 221 ? -3.832 -0.315 10.116 1.00 89.44 221 PHE A O 1
ATOM 1841 N N . LEU A 1 222 ? -1.876 -0.427 9.014 1.00 89.88 222 LEU A N 1
ATOM 1842 C CA . LEU A 1 222 ? -1.525 -1.764 9.511 1.00 89.88 222 LEU A CA 1
ATOM 1843 C C . LEU A 1 222 ? -1.291 -1.773 11.020 1.00 89.88 222 LEU A C 1
ATOM 1845 O O . LEU A 1 222 ? -1.637 -2.748 11.681 1.00 89.88 222 LEU A O 1
ATOM 1849 N N . LEU A 1 223 ? -0.749 -0.679 11.561 1.00 89.50 223 LEU A N 1
ATOM 1850 C CA . LEU A 1 223 ? -0.552 -0.521 12.996 1.00 89.50 223 LEU A CA 1
ATOM 1851 C C . LEU A 1 223 ? -1.901 -0.476 13.717 1.00 89.50 223 LEU A C 1
ATOM 1853 O O . LEU A 1 223 ? -2.104 -1.218 14.672 1.00 89.50 223 LEU A O 1
ATOM 1857 N N . LEU A 1 224 ? -2.843 0.342 13.241 1.00 91.56 224 LEU A N 1
ATOM 1858 C CA . LEU A 1 224 ? -4.179 0.424 13.834 1.00 91.56 224 LEU A CA 1
ATOM 1859 C C . LEU A 1 224 ? -4.920 -0.907 13.762 1.00 91.56 224 LEU A C 1
ATOM 1861 O O . LEU A 1 224 ? -5.499 -1.344 14.756 1.00 91.56 224 LEU A O 1
ATOM 1865 N N . GLN A 1 225 ? -4.843 -1.584 12.615 1.00 93.56 225 GLN A N 1
ATOM 1866 C CA . GLN A 1 225 ? -5.412 -2.916 12.448 1.00 93.56 225 GLN A CA 1
ATOM 1867 C C . GLN A 1 225 ? -4.814 -3.915 13.451 1.00 93.56 225 GLN A C 1
ATOM 1869 O O . GLN A 1 225 ? -5.563 -4.659 14.088 1.00 93.56 225 GLN A O 1
ATOM 1874 N N . GLU A 1 226 ? -3.486 -3.942 13.608 1.00 92.56 226 GLU A N 1
ATOM 1875 C CA . GLU A 1 226 ? -2.805 -4.830 14.555 1.00 92.56 226 GLU A CA 1
ATOM 1876 C C . GLU A 1 226 ? -3.231 -4.532 15.997 1.00 92.56 226 GLU A C 1
ATOM 1878 O O . GLU A 1 226 ? -3.636 -5.447 16.715 1.00 92.56 226 GLU A O 1
ATOM 1883 N N . ARG A 1 227 ? -3.184 -3.263 16.416 1.00 92.12 227 ARG A N 1
ATOM 1884 C CA . ARG A 1 227 ? -3.503 -2.848 17.789 1.00 92.12 227 ARG A CA 1
ATOM 1885 C C . ARG A 1 227 ? -4.948 -3.148 18.157 1.00 92.12 227 ARG A C 1
ATOM 1887 O O . ARG A 1 227 ? -5.192 -3.733 19.209 1.00 92.12 227 ARG A O 1
ATOM 1894 N N . LEU A 1 228 ? -5.893 -2.821 17.277 1.00 94.62 228 LEU A N 1
ATOM 1895 C CA . LEU A 1 228 ? -7.312 -3.093 17.500 1.00 94.62 228 LEU A CA 1
ATOM 1896 C C . LEU A 1 228 ? -7.568 -4.605 17.593 1.00 94.62 228 LEU A C 1
ATOM 1898 O O . LEU A 1 228 ? -8.269 -5.062 18.496 1.00 94.62 228 LEU A O 1
ATOM 1902 N N . SER A 1 229 ? -6.920 -5.397 16.733 1.00 94.31 229 SER A N 1
ATOM 1903 C CA . SER A 1 229 ? -7.007 -6.862 16.782 1.00 94.31 229 SER A CA 1
ATOM 1904 C C . SER A 1 229 ? -6.422 -7.432 18.080 1.00 94.31 229 SER A C 1
ATOM 1906 O O . SER A 1 229 ? -7.042 -8.288 18.710 1.00 94.31 229 SER A O 1
ATOM 1908 N N . GLN A 1 230 ? -5.254 -6.950 18.517 1.00 92.81 230 GLN A N 1
ATOM 1909 C CA . GLN A 1 230 ? -4.623 -7.370 19.773 1.00 92.81 230 GLN A CA 1
ATOM 1910 C C . GLN A 1 230 ? -5.502 -7.043 20.982 1.00 92.81 230 GLN A C 1
ATOM 1912 O O . GLN A 1 230 ? -5.687 -7.898 21.847 1.00 92.81 230 GLN A O 1
ATOM 1917 N N . LEU A 1 231 ? -6.077 -5.839 21.028 1.00 92.94 231 LEU A N 1
ATOM 1918 C CA . LEU A 1 231 ? -6.983 -5.430 22.098 1.00 92.94 231 LEU A CA 1
ATOM 1919 C C . LEU A 1 231 ? -8.247 -6.285 22.131 1.00 92.94 231 LEU A C 1
ATOM 1921 O O . LEU A 1 231 ? -8.608 -6.802 23.184 1.00 92.94 231 LEU A O 1
ATOM 1925 N N . PHE A 1 232 ? -8.869 -6.528 20.980 1.00 94.00 232 PHE A N 1
ATOM 1926 C CA . PHE A 1 232 ? -10.036 -7.400 20.901 1.00 94.00 232 PHE A CA 1
ATOM 1927 C C . PHE A 1 232 ? -9.729 -8.822 21.396 1.00 94.00 232 PHE A C 1
ATOM 1929 O O . PHE A 1 232 ? -10.473 -9.379 22.205 1.00 94.00 232 PHE A O 1
ATOM 1936 N N . ILE A 1 233 ? -8.598 -9.398 20.971 1.00 92.69 233 ILE A N 1
ATOM 1937 C CA . ILE A 1 233 ? -8.143 -10.718 21.434 1.00 92.69 233 ILE A CA 1
ATOM 1938 C C . ILE A 1 233 ? -7.901 -10.706 22.947 1.00 92.69 233 ILE A C 1
ATOM 1940 O O . ILE A 1 233 ? -8.269 -11.668 23.622 1.00 92.69 233 ILE A O 1
ATOM 1944 N N . LYS A 1 234 ? -7.310 -9.635 23.488 1.00 91.88 234 LYS A N 1
ATOM 1945 C CA . LYS A 1 234 ? -7.053 -9.471 24.925 1.00 91.88 234 LYS A CA 1
ATOM 1946 C C . LYS A 1 234 ? -8.350 -9.430 25.728 1.00 91.88 234 LYS A C 1
ATOM 1948 O O . LYS A 1 234 ? -8.463 -10.140 26.723 1.00 91.88 234 LYS A O 1
ATOM 1953 N N . LEU A 1 235 ? -9.332 -8.649 25.279 1.00 90.94 235 LEU A N 1
ATOM 1954 C CA . LEU A 1 235 ? -10.639 -8.546 25.932 1.00 90.94 235 LEU A CA 1
ATOM 1955 C C . LEU A 1 235 ? -11.398 -9.876 25.895 1.00 90.94 235 LEU A C 1
ATOM 1957 O O . LEU A 1 235 ? -12.021 -10.264 26.885 1.00 90.94 235 LEU A O 1
ATOM 1961 N N . LYS A 1 236 ? -11.318 -10.603 24.774 1.00 91.00 236 LYS A N 1
ATOM 1962 C CA . LYS A 1 236 ? -11.950 -11.920 24.633 1.00 91.00 236 LYS A CA 1
ATOM 1963 C C . LYS A 1 236 ? -11.270 -12.974 25.511 1.00 91.00 236 LYS A C 1
ATOM 1965 O O . LYS A 1 236 ? -11.934 -13.753 26.194 1.00 91.00 236 LYS A O 1
ATOM 1970 N N . ASN A 1 237 ? -9.939 -12.982 25.537 1.00 88.81 237 ASN A N 1
ATOM 1971 C CA . ASN A 1 237 ? -9.143 -13.917 26.322 1.00 88.81 237 ASN A CA 1
ATOM 1972 C C . ASN A 1 237 ? -8.908 -13.391 27.742 1.00 88.81 237 ASN A C 1
ATOM 1974 O O . ASN A 1 237 ? -7.796 -13.007 28.102 1.00 88.81 237 ASN A O 1
ATOM 1978 N N . LYS A 1 238 ? -9.927 -13.500 28.603 1.00 79.38 238 LYS A N 1
ATOM 1979 C CA . LYS A 1 238 ? -9.825 -13.190 30.047 1.00 79.38 238 LYS A CA 1
ATOM 1980 C C . LYS A 1 238 ? -8.721 -13.969 30.798 1.00 79.38 238 LYS A C 1
ATOM 1982 O O . LYS A 1 238 ? -8.419 -13.649 31.939 1.00 79.38 238 LYS A O 1
ATOM 1987 N N . GLY A 1 239 ? -8.113 -14.983 30.172 1.00 67.12 239 GLY A N 1
ATOM 1988 C CA . GLY A 1 239 ? -7.102 -15.877 30.752 1.00 67.12 239 GLY A CA 1
ATOM 1989 C C . GLY A 1 239 ? -5.638 -15.425 30.652 1.00 67.12 239 GLY A C 1
ATOM 1990 O O . GLY A 1 239 ? -4.760 -16.263 30.825 1.00 67.12 239 GLY A O 1
ATOM 1991 N N . GLY A 1 240 ? -5.350 -14.157 30.330 1.00 66.12 240 GLY A N 1
ATOM 1992 C CA . GLY A 1 240 ? -4.013 -13.564 30.519 1.00 66.12 240 GLY A CA 1
ATOM 1993 C C . GLY A 1 240 ? -2.868 -14.183 29.706 1.00 66.12 240 GLY A C 1
ATOM 1994 O O . GLY A 1 240 ? -1.703 -14.024 30.063 1.00 66.12 240 GLY A O 1
ATOM 1995 N N . LYS A 1 241 ? -3.163 -14.905 28.619 1.00 74.50 241 LYS A N 1
ATOM 1996 C CA . LYS A 1 241 ? -2.117 -15.461 27.752 1.00 74.50 241 LYS A CA 1
ATOM 1997 C C . LYS A 1 241 ? -1.402 -14.327 27.017 1.00 74.50 241 LYS A C 1
ATOM 1999 O O . LYS A 1 241 ? -2.053 -13.479 26.410 1.00 74.50 241 LYS A O 1
ATOM 2004 N N . ASN A 1 242 ? -0.070 -14.350 27.049 1.00 81.31 242 ASN A N 1
ATOM 2005 C CA . ASN A 1 242 ? 0.769 -13.414 26.304 1.00 81.31 242 ASN A CA 1
ATOM 2006 C C . ASN A 1 242 ? 0.404 -13.469 24.815 1.00 81.31 242 ASN A C 1
ATOM 2008 O O . ASN A 1 242 ? 0.549 -14.509 24.171 1.00 81.31 242 ASN A O 1
ATOM 2012 N N . ILE A 1 243 ? -0.092 -12.352 24.283 1.00 86.56 243 ILE A N 1
ATOM 2013 C CA . ILE A 1 243 ? -0.408 -12.219 22.862 1.00 86.56 243 ILE A CA 1
ATOM 2014 C C . ILE A 1 243 ? 0.923 -12.140 22.105 1.00 86.56 243 ILE A C 1
ATOM 2016 O O . ILE A 1 243 ? 1.781 -11.337 22.483 1.00 86.56 243 ILE A O 1
ATOM 2020 N N . PRO A 1 244 ? 1.141 -12.973 21.074 1.00 86.00 244 PRO A N 1
ATOM 2021 C CA . PRO A 1 244 ? 2.392 -12.955 20.336 1.00 86.00 244 PRO A CA 1
ATOM 2022 C C . PRO A 1 244 ? 2.560 -11.619 19.611 1.00 86.00 244 PRO A C 1
ATOM 2024 O O . PRO A 1 244 ? 1.623 -11.101 19.003 1.00 86.00 244 PRO A O 1
ATOM 2027 N N . MET A 1 245 ? 3.776 -11.077 19.653 1.00 84.38 245 MET A N 1
ATOM 2028 C CA . MET A 1 245 ? 4.117 -9.880 18.893 1.00 84.38 245 MET A CA 1
ATOM 2029 C C . MET A 1 245 ? 4.164 -10.216 17.401 1.00 84.38 245 MET A C 1
ATOM 2031 O O . MET A 1 245 ? 4.907 -11.112 16.988 1.00 84.38 245 MET A O 1
ATOM 2035 N N . VAL A 1 246 ? 3.393 -9.490 16.592 1.00 84.50 246 VAL A N 1
ATOM 2036 C CA . VAL A 1 246 ? 3.364 -9.670 15.140 1.00 84.50 246 VAL A CA 1
ATOM 2037 C C . VAL A 1 246 ? 4.429 -8.770 14.523 1.00 84.50 246 VAL A C 1
ATOM 2039 O O . VAL A 1 246 ? 4.565 -7.602 14.869 1.00 84.50 246 VAL A O 1
ATOM 2042 N N . ARG A 1 247 ? 5.238 -9.322 13.618 1.00 84.62 247 ARG A N 1
ATOM 2043 C CA . ARG A 1 247 ? 6.223 -8.558 12.846 1.00 84.62 247 ARG A CA 1
ATOM 2044 C C . ARG A 1 247 ? 5.926 -8.739 11.371 1.00 84.62 247 ARG A C 1
ATOM 2046 O O . ARG A 1 247 ? 5.786 -9.869 10.908 1.00 84.62 247 ARG A O 1
ATOM 2053 N N . MET A 1 248 ? 5.852 -7.636 10.638 1.00 80.38 248 MET A N 1
ATOM 2054 C CA . MET A 1 248 ? 5.726 -7.682 9.187 1.00 80.38 248 MET A CA 1
ATOM 2055 C C . MET A 1 248 ? 7.104 -7.704 8.549 1.00 80.38 248 MET A C 1
ATOM 2057 O O . MET A 1 248 ? 7.913 -6.808 8.772 1.00 80.38 248 MET A O 1
ATOM 2061 N N . ASN A 1 249 ? 7.340 -8.719 7.726 1.00 81.44 249 ASN A N 1
ATOM 2062 C CA . ASN A 1 249 ? 8.520 -8.814 6.886 1.00 81.44 249 ASN A CA 1
ATOM 2063 C C . ASN A 1 249 ? 8.068 -8.853 5.430 1.00 81.44 249 ASN A C 1
ATOM 2065 O O . ASN A 1 249 ? 7.160 -9.607 5.075 1.00 81.44 249 ASN A O 1
ATOM 2069 N N . HIS A 1 250 ? 8.710 -8.054 4.582 1.00 75.38 250 HIS A N 1
ATOM 2070 C CA . HIS A 1 250 ? 8.517 -8.174 3.144 1.00 75.38 250 HIS A CA 1
ATOM 2071 C C . HIS A 1 250 ? 9.058 -9.522 2.669 1.00 75.38 250 HIS A C 1
ATOM 2073 O O . HIS A 1 250 ? 10.139 -9.949 3.080 1.00 75.38 250 HIS A O 1
ATOM 2079 N N . PHE A 1 251 ? 8.312 -10.183 1.786 1.00 76.81 251 PHE A N 1
ATOM 2080 C CA . PHE A 1 251 ? 8.836 -11.348 1.091 1.00 76.81 251 PHE A CA 1
ATOM 2081 C C . PHE A 1 251 ? 10.035 -10.912 0.234 1.00 76.81 251 PHE A C 1
ATOM 2083 O O . PHE A 1 251 ? 9.935 -9.894 -0.458 1.00 76.81 251 PHE A O 1
ATOM 2090 N N . PRO A 1 252 ? 11.170 -11.630 0.273 1.00 77.25 252 PRO A N 1
ATOM 2091 C CA . PRO A 1 252 ? 12.322 -11.275 -0.538 1.00 77.25 252 PRO A CA 1
ATOM 2092 C C . PRO A 1 252 ? 11.970 -11.465 -2.014 1.00 77.25 252 PRO A C 1
ATOM 2094 O O . PRO A 1 252 ? 11.835 -12.592 -2.492 1.00 77.25 252 PRO A O 1
ATOM 2097 N N . TYR A 1 253 ? 11.819 -10.367 -2.751 1.00 68.56 253 TYR A N 1
ATOM 2098 C CA . TYR A 1 253 ? 11.648 -10.457 -4.193 1.00 68.56 253 TYR A CA 1
ATOM 2099 C C . TYR A 1 253 ? 12.963 -10.919 -4.836 1.00 68.56 253 TYR A C 1
ATOM 2101 O O . TYR A 1 253 ? 14.041 -10.436 -4.465 1.00 68.56 253 TYR A O 1
ATOM 2109 N N . PRO A 1 254 ? 12.914 -11.864 -5.796 1.00 75.56 254 PRO A N 1
ATOM 2110 C CA . PRO A 1 254 ? 14.091 -12.201 -6.580 1.00 75.56 254 PRO A CA 1
ATOM 2111 C C . PRO A 1 254 ? 14.587 -10.940 -7.289 1.00 75.56 254 PRO A C 1
ATOM 2113 O O . PRO A 1 254 ? 13.795 -10.054 -7.609 1.00 75.56 254 PRO A O 1
ATOM 2116 N N . ARG A 1 255 ? 15.897 -10.858 -7.548 1.00 65.12 255 ARG A N 1
ATOM 2117 C CA . ARG A 1 255 ? 16.498 -9.705 -8.235 1.00 65.12 255 ARG A CA 1
ATOM 2118 C C . ARG A 1 255 ? 15.765 -9.456 -9.554 1.00 65.12 255 ARG A C 1
ATOM 2120 O O . ARG A 1 255 ? 15.957 -10.197 -10.517 1.00 65.12 255 ARG A O 1
ATOM 2127 N N . TYR A 1 256 ? 14.928 -8.422 -9.589 1.00 63.75 256 TYR A N 1
ATOM 2128 C CA . TYR A 1 256 ? 14.259 -8.010 -10.809 1.00 63.75 256 TYR A CA 1
ATOM 2129 C C . TYR A 1 256 ? 15.297 -7.334 -11.696 1.00 63.75 256 TYR A C 1
ATOM 2131 O O . TYR A 1 256 ? 15.881 -6.318 -11.329 1.00 63.75 256 TYR A O 1
ATOM 2139 N N . VAL A 1 257 ? 15.559 -7.927 -12.858 1.00 68.12 257 VAL A N 1
ATOM 2140 C CA . VAL A 1 257 ? 16.320 -7.260 -13.910 1.00 68.12 257 VAL A CA 1
ATOM 2141 C C . VAL A 1 257 ? 15.284 -6.559 -14.780 1.00 68.12 257 VAL A C 1
ATOM 2143 O O . VAL A 1 257 ? 14.607 -7.245 -15.554 1.00 68.12 257 VAL A O 1
ATOM 2146 N N . PRO A 1 258 ? 15.092 -5.231 -14.652 1.00 65.06 258 PRO A N 1
ATOM 2147 C CA . PRO A 1 258 ? 14.184 -4.514 -15.531 1.00 65.06 258 PRO A CA 1
ATOM 2148 C C . PRO A 1 258 ? 14.514 -4.846 -16.984 1.00 65.06 258 PRO A C 1
ATOM 2150 O O . PRO A 1 258 ? 15.650 -4.702 -17.442 1.00 65.06 258 PRO A O 1
ATOM 2153 N N . ASN A 1 259 ? 13.516 -5.347 -17.715 1.00 66.06 259 ASN A N 1
ATOM 2154 C CA . ASN A 1 259 ? 13.694 -5.770 -19.097 1.00 66.06 259 ASN A CA 1
ATOM 2155 C C . ASN A 1 259 ? 13.774 -4.535 -20.013 1.00 66.06 259 ASN A C 1
ATOM 2157 O O . ASN A 1 259 ? 12.835 -4.178 -20.728 1.00 66.06 259 ASN A O 1
ATOM 2161 N N . HIS A 1 260 ? 14.925 -3.862 -19.986 1.00 66.00 260 HIS A N 1
ATOM 2162 C CA . HIS A 1 260 ? 15.234 -2.731 -20.857 1.00 66.00 260 HIS A CA 1
ATOM 2163 C C . HIS A 1 260 ? 15.263 -3.140 -22.332 1.00 66.00 260 HIS A C 1
ATOM 2165 O O . HIS A 1 260 ? 15.037 -2.294 -23.197 1.00 66.00 260 HIS A O 1
ATOM 2171 N N . TYR A 1 261 ? 15.477 -4.428 -22.629 1.00 69.38 261 TYR A N 1
ATOM 2172 C CA . TYR A 1 261 ? 15.373 -4.953 -23.987 1.00 69.38 261 TYR A CA 1
ATOM 2173 C C . TYR A 1 261 ? 13.955 -4.777 -24.531 1.00 69.38 261 TYR A C 1
ATOM 2175 O O . TYR A 1 261 ? 13.805 -4.287 -25.640 1.00 69.38 261 TYR A O 1
ATOM 2183 N N . ALA A 1 262 ? 12.910 -5.042 -23.743 1.00 65.56 262 ALA A N 1
ATOM 2184 C CA . ALA A 1 262 ? 11.527 -4.824 -24.173 1.00 65.56 262 ALA A CA 1
ATOM 2185 C C . ALA A 1 262 ? 11.217 -3.340 -24.467 1.00 65.56 262 ALA A C 1
ATOM 2187 O O . ALA A 1 262 ? 10.473 -3.033 -25.400 1.00 65.56 262 ALA A O 1
ATOM 2188 N N . LYS A 1 263 ? 11.812 -2.402 -23.714 1.00 64.31 263 LYS A N 1
ATOM 2189 C CA . LYS A 1 263 ? 11.643 -0.954 -23.947 1.00 64.31 263 LYS A CA 1
ATOM 2190 C C . LYS A 1 263 ? 12.426 -0.481 -25.180 1.00 64.31 263 LYS A C 1
ATOM 2192 O O . LYS A 1 263 ? 11.884 0.259 -25.996 1.00 64.31 263 LYS A O 1
ATOM 2197 N N . SER A 1 264 ? 13.654 -0.968 -25.359 1.00 75.94 264 SER A N 1
ATOM 2198 C CA . SER A 1 264 ? 14.505 -0.675 -26.522 1.00 75.94 264 SER A CA 1
ATOM 2199 C C . SER A 1 264 ? 14.034 -1.370 -27.806 1.00 75.94 264 SER A C 1
ATOM 2201 O O . SER A 1 264 ? 14.178 -0.816 -28.893 1.00 75.94 264 SER A O 1
ATOM 2203 N N . ALA A 1 265 ? 13.412 -2.547 -27.708 1.00 74.38 265 ALA A N 1
ATOM 2204 C CA . ALA A 1 265 ? 12.852 -3.284 -28.841 1.00 74.38 265 ALA A CA 1
ATOM 2205 C C . ALA A 1 265 ? 11.707 -2.513 -29.512 1.00 74.38 265 ALA A C 1
ATOM 2207 O O . ALA A 1 265 ? 11.616 -2.505 -30.738 1.00 74.38 265 ALA A O 1
ATOM 2208 N N . LYS A 1 266 ? 10.895 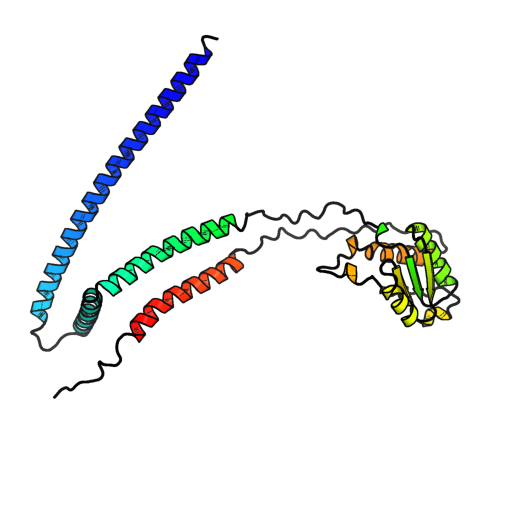-1.782 -28.731 1.00 70.00 266 LYS A N 1
ATOM 2209 C CA . LYS A 1 266 ? 9.885 -0.862 -29.280 1.00 70.00 266 LYS A CA 1
ATOM 2210 C C . LYS A 1 266 ? 10.532 0.205 -30.163 1.00 70.00 266 LYS A C 1
ATOM 2212 O O . LYS A 1 266 ? 10.047 0.463 -31.257 1.00 70.00 266 LYS A O 1
ATOM 2217 N N . PHE A 1 267 ? 11.658 0.776 -29.729 1.00 74.75 267 PHE A N 1
ATOM 2218 C CA . PHE A 1 267 ? 12.399 1.762 -30.518 1.00 74.75 267 PHE A CA 1
ATOM 2219 C C . PHE A 1 267 ? 13.012 1.152 -31.788 1.00 74.75 267 PHE A C 1
ATOM 2221 O O . PHE A 1 267 ? 12.899 1.736 -32.864 1.00 74.75 267 PHE A O 1
ATOM 2228 N N . MET A 1 268 ? 13.588 -0.053 -31.701 1.00 74.38 268 MET A N 1
ATOM 2229 C CA . MET A 1 268 ? 14.109 -0.762 -32.877 1.00 74.38 268 MET A CA 1
ATOM 2230 C C . MET A 1 268 ? 13.022 -1.043 -33.924 1.00 74.38 268 MET A C 1
ATOM 2232 O O . MET A 1 268 ? 13.277 -0.859 -35.112 1.00 74.38 268 MET A O 1
ATOM 2236 N N . ALA A 1 269 ? 11.808 -1.419 -33.511 1.00 73.31 269 ALA A N 1
ATOM 2237 C CA . ALA A 1 269 ? 10.694 -1.650 -34.431 1.00 73.31 269 ALA A CA 1
ATOM 2238 C C . ALA A 1 269 ? 10.319 -0.388 -35.232 1.00 73.31 269 ALA A C 1
ATOM 2240 O O . ALA A 1 269 ? 10.125 -0.466 -36.445 1.00 73.31 269 ALA A O 1
ATOM 2241 N N . TYR A 1 270 ? 10.302 0.787 -34.591 1.00 76.00 270 TYR A N 1
ATOM 2242 C CA . TYR A 1 270 ? 10.086 2.055 -35.297 1.00 76.00 270 TYR A CA 1
ATOM 2243 C C . TYR A 1 270 ? 11.206 2.354 -36.300 1.00 76.00 270 TYR A C 1
ATOM 2245 O O . TYR A 1 270 ? 10.927 2.767 -37.424 1.00 76.00 270 TYR A O 1
ATOM 2253 N N . MET A 1 271 ? 12.463 2.084 -35.940 1.00 74.06 271 MET A N 1
ATOM 2254 C CA . MET A 1 271 ? 13.607 2.297 -36.834 1.00 74.06 271 MET A CA 1
ATOM 2255 C C . MET A 1 271 ? 13.570 1.387 -38.071 1.00 74.06 271 MET A C 1
ATOM 2257 O O . MET A 1 271 ? 13.891 1.842 -39.170 1.00 74.06 271 MET A O 1
ATOM 2261 N N . TYR A 1 272 ? 13.134 0.131 -37.921 1.00 77.62 272 TYR A N 1
ATOM 2262 C CA . TYR A 1 272 ? 12.907 -0.769 -39.056 1.00 77.62 272 TYR A CA 1
ATOM 2263 C C . TYR A 1 272 ? 11.763 -0.284 -39.950 1.00 77.62 272 TYR A C 1
ATOM 2265 O O . TYR A 1 272 ? 11.908 -0.276 -41.165 1.00 77.62 272 TYR A O 1
ATOM 2273 N N . LEU A 1 273 ? 10.648 0.184 -39.385 1.00 70.12 273 LEU A N 1
ATOM 2274 C CA . LEU A 1 273 ? 9.554 0.729 -40.196 1.00 70.12 273 LEU A CA 1
ATOM 2275 C C . LEU A 1 273 ? 10.016 1.930 -41.036 1.00 70.12 273 LEU A C 1
ATOM 2277 O O . LEU A 1 273 ? 9.733 1.979 -42.231 1.00 70.12 273 LEU A O 1
ATOM 2281 N N . VAL A 1 274 ? 10.801 2.846 -40.456 1.00 71.88 274 VAL A N 1
ATOM 2282 C CA . VAL A 1 274 ? 11.355 4.016 -41.164 1.00 71.88 274 VAL A CA 1
ATOM 2283 C C . VAL A 1 274 ? 12.249 3.617 -42.344 1.00 71.88 274 VAL A C 1
ATOM 2285 O O . VAL A 1 274 ? 12.184 4.253 -43.398 1.00 71.88 274 VAL A O 1
ATOM 2288 N N . SER A 1 275 ? 13.042 2.548 -42.224 1.00 76.12 275 SER A N 1
ATOM 2289 C CA . SER A 1 275 ? 13.904 2.096 -43.323 1.00 76.12 275 SER A CA 1
ATOM 2290 C C . SER A 1 275 ? 13.126 1.468 -44.488 1.00 76.12 275 SER A C 1
ATOM 2292 O O . SER A 1 275 ? 13.577 1.579 -45.627 1.00 76.12 275 SER A O 1
ATOM 2294 N N . PHE A 1 276 ? 11.938 0.899 -44.246 1.00 72.56 276 PHE A N 1
ATOM 2295 C CA . PHE A 1 276 ? 11.050 0.377 -45.297 1.00 72.56 276 PHE A CA 1
ATOM 2296 C C . PHE A 1 276 ? 10.293 1.469 -46.066 1.00 72.56 276 PHE A C 1
ATOM 2298 O O . PHE A 1 276 ? 9.974 1.277 -47.241 1.00 72.56 276 PHE A O 1
ATOM 2305 N N . PHE A 1 277 ? 10.040 2.635 -45.464 1.00 68.19 277 PHE A N 1
ATOM 2306 C CA . PHE A 1 277 ? 9.331 3.718 -46.156 1.00 68.19 277 PHE A CA 1
ATOM 2307 C C . PHE A 1 277 ? 10.122 4.291 -47.341 1.00 68.19 277 PHE A C 1
ATOM 2309 O O . PHE A 1 277 ? 9.521 4.669 -48.344 1.00 68.19 277 PHE A O 1
ATOM 2316 N N . LEU A 1 278 ? 11.457 4.308 -47.280 1.00 66.88 278 LEU A N 1
ATOM 2317 C CA . LEU A 1 278 ? 12.298 4.867 -48.346 1.00 66.88 278 LEU A CA 1
ATOM 2318 C C . LEU A 1 278 ? 12.225 4.059 -49.660 1.00 66.88 278 LEU A C 1
ATOM 2320 O O . LEU A 1 278 ? 11.949 4.663 -50.699 1.00 66.88 278 LEU A O 1
ATOM 2324 N N . PRO A 1 279 ? 12.380 2.718 -49.657 1.00 69.81 279 PRO A N 1
ATOM 2325 C CA . PRO A 1 279 ? 12.092 1.882 -50.823 1.00 69.81 279 PRO A CA 1
ATOM 2326 C C . PRO A 1 279 ? 10.644 1.992 -51.314 1.00 69.81 279 PRO A C 1
ATOM 2328 O O . PRO A 1 279 ? 10.399 2.028 -52.515 1.00 69.81 279 PRO A O 1
ATOM 2331 N N . CYS A 1 280 ? 9.666 2.071 -50.407 1.00 65.31 280 CYS A N 1
ATOM 2332 C CA . CYS A 1 280 ? 8.258 2.174 -50.797 1.00 65.31 280 CYS A CA 1
ATOM 2333 C C . CYS A 1 280 ? 7.956 3.489 -51.529 1.00 65.31 280 CYS A C 1
ATOM 2335 O O . CYS A 1 280 ? 7.229 3.483 -52.521 1.00 65.31 280 CYS A O 1
ATOM 2337 N N . ILE A 1 281 ? 8.544 4.606 -51.091 1.00 68.50 281 ILE A N 1
ATOM 2338 C CA . ILE A 1 281 ? 8.391 5.906 -51.757 1.00 68.50 281 ILE A CA 1
ATOM 2339 C C . ILE A 1 281 ? 9.050 5.883 -53.140 1.00 68.50 281 ILE A C 1
ATOM 2341 O O . ILE A 1 281 ? 8.453 6.372 -54.098 1.00 68.50 281 ILE A O 1
ATOM 2345 N N . THR A 1 282 ? 10.240 5.293 -53.284 1.00 66.94 282 THR A N 1
ATOM 2346 C CA . THR A 1 282 ? 10.924 5.221 -54.589 1.00 66.94 282 THR A CA 1
ATOM 2347 C C . THR A 1 282 ? 10.199 4.299 -55.575 1.00 66.94 282 THR A C 1
ATOM 2349 O O . THR A 1 282 ? 10.082 4.643 -56.751 1.00 66.94 282 THR A O 1
ATOM 2352 N N . ILE A 1 283 ? 9.613 3.189 -55.108 1.00 68.00 283 ILE A N 1
ATOM 2353 C CA . ILE A 1 283 ? 8.759 2.310 -55.928 1.00 68.00 283 ILE A CA 1
ATOM 2354 C C . ILE A 1 283 ? 7.440 3.005 -56.304 1.00 68.00 283 ILE A C 1
ATOM 2356 O O . ILE A 1 283 ? 7.007 2.913 -57.450 1.00 68.00 283 ILE A O 1
ATOM 2360 N N . ALA A 1 284 ? 6.803 3.733 -55.381 1.00 62.75 284 ALA A N 1
ATOM 2361 C CA . ALA A 1 284 ? 5.544 4.435 -55.651 1.00 62.75 284 ALA A CA 1
ATOM 2362 C C . ALA A 1 284 ? 5.715 5.634 -56.601 1.00 62.75 284 ALA A C 1
ATOM 2364 O O . ALA A 1 284 ? 4.804 5.960 -57.364 1.00 62.75 284 ALA A O 1
ATOM 2365 N N . LYS A 1 285 ? 6.882 6.290 -56.567 1.00 56.72 285 LYS A N 1
ATOM 2366 C CA . LYS A 1 285 ? 7.214 7.436 -57.425 1.00 56.72 285 LYS A CA 1
ATOM 2367 C C . LYS A 1 285 ? 7.683 7.021 -58.819 1.00 56.72 285 LYS A C 1
ATOM 2369 O O . LYS A 1 285 ? 7.776 7.876 -59.699 1.00 56.72 285 LYS A O 1
ATOM 2374 N N . LEU A 1 286 ? 7.936 5.728 -59.040 1.00 54.88 286 LEU A N 1
ATOM 2375 C CA . LEU A 1 286 ? 8.149 5.157 -60.365 1.00 54.88 286 LEU A CA 1
ATOM 2376 C C . LEU A 1 286 ? 6.862 5.400 -61.172 1.00 54.88 286 LEU A C 1
ATOM 2378 O O . LEU A 1 286 ? 5.812 4.833 -60.864 1.00 54.88 286 LEU A O 1
ATOM 2382 N N . PRO A 1 287 ? 6.884 6.317 -62.151 1.00 50.50 287 PRO A N 1
ATOM 2383 C CA . PRO A 1 287 ? 5.661 6.876 -62.688 1.00 50.50 287 PRO A CA 1
ATOM 2384 C C . PRO A 1 287 ? 4.827 5.784 -63.359 1.00 50.50 287 PRO A C 1
ATOM 2386 O O . PRO A 1 287 ? 5.270 5.145 -64.317 1.00 50.50 287 PRO A O 1
ATOM 2389 N N . LYS A 1 288 ? 3.556 5.692 -62.943 1.00 52.44 288 LYS A N 1
ATOM 2390 C CA . LYS A 1 288 ? 2.437 5.067 -63.678 1.00 52.44 288 LYS A CA 1
ATOM 2391 C C . LYS A 1 288 ? 2.312 5.545 -65.142 1.00 52.44 288 LYS A C 1
ATOM 2393 O O . LYS A 1 288 ? 1.468 5.042 -65.865 1.00 52.44 288 LYS A O 1
ATOM 2398 N N . GLY A 1 289 ? 3.145 6.482 -65.603 1.00 47.12 289 GLY A N 1
ATOM 2399 C CA . GLY A 1 289 ? 3.189 7.015 -66.966 1.00 47.12 289 GLY A CA 1
ATOM 2400 C C . GLY A 1 289 ? 3.972 6.188 -67.994 1.00 47.12 289 GLY A C 1
ATOM 2401 O O . GLY A 1 289 ? 4.143 6.655 -69.116 1.00 47.12 289 GLY A O 1
ATOM 2402 N N . ARG A 1 290 ? 4.453 4.978 -67.663 1.00 48.84 290 ARG A N 1
ATOM 2403 C CA . ARG A 1 290 ? 4.869 3.993 -68.685 1.00 48.84 290 ARG A CA 1
ATOM 2404 C C . ARG A 1 290 ? 3.813 2.916 -68.954 1.00 48.84 290 ARG A C 1
ATOM 2406 O O . ARG A 1 290 ? 4.150 1.832 -69.421 1.00 48.84 290 ARG A O 1
ATOM 2413 N N . THR A 1 291 ? 2.531 3.212 -68.746 1.00 46.06 291 THR A N 1
ATOM 2414 C CA . THR A 1 291 ? 1.492 2.574 -69.557 1.00 46.06 291 THR A CA 1
ATOM 2415 C C . THR A 1 291 ? 1.713 2.972 -71.013 1.00 46.06 291 THR A C 1
ATOM 2417 O O . THR A 1 291 ? 1.481 4.108 -71.413 1.00 46.06 291 THR A O 1
ATOM 2420 N N . CYS A 1 292 ? 2.208 2.011 -71.791 1.00 48.47 292 CYS A N 1
ATOM 2421 C CA . CYS A 1 292 ? 1.769 1.773 -73.160 1.00 48.47 292 CYS A CA 1
ATOM 2422 C C . CYS A 1 292 ? 1.478 3.021 -74.012 1.00 48.47 292 CYS A C 1
ATOM 2424 O O . CYS A 1 292 ? 0.351 3.219 -74.462 1.00 48.47 292 CYS A O 1
ATOM 2426 N N . LYS A 1 293 ? 2.495 3.813 -74.360 1.00 42.69 293 LYS A N 1
ATOM 2427 C CA . LYS A 1 293 ? 2.468 4.440 -75.689 1.00 42.69 293 LYS A CA 1
ATOM 2428 C C . LYS A 1 293 ? 3.022 3.416 -76.683 1.00 42.69 293 LYS A C 1
ATOM 2430 O O . LYS A 1 293 ? 4.234 3.274 -76.789 1.00 42.69 293 LYS A O 1
ATOM 2435 N N . ARG A 1 294 ? 2.080 2.639 -77.253 1.00 40.88 294 ARG A N 1
ATOM 2436 C CA . ARG A 1 294 ? 2.025 2.055 -78.619 1.00 40.88 294 ARG A CA 1
ATOM 2437 C C . ARG A 1 294 ? 3.410 1.884 -79.275 1.00 40.88 294 ARG A C 1
ATOM 2439 O O . ARG A 1 294 ? 4.042 2.882 -79.575 1.00 40.88 294 ARG A O 1
ATOM 2446 N N . LEU A 1 295 ? 3.984 0.692 -79.480 1.00 43.38 295 LEU A N 1
ATOM 2447 C CA . LEU A 1 295 ? 3.515 -0.372 -80.389 1.00 43.38 295 LEU A CA 1
ATOM 2448 C C . LEU A 1 295 ? 2.388 0.076 -81.324 1.00 43.38 295 LEU A C 1
ATOM 2450 O O . LEU A 1 295 ? 1.243 -0.315 -81.133 1.00 43.38 295 LEU A O 1
ATOM 2454 N N . TYR A 1 296 ? 2.739 0.959 -82.255 1.00 37.88 296 TYR A N 1
ATOM 2455 C CA . TYR A 1 296 ? 2.362 0.927 -83.669 1.00 37.88 296 TYR A CA 1
ATOM 2456 C C . TYR A 1 296 ? 3.524 1.538 -84.451 1.00 37.88 296 TYR A C 1
ATOM 2458 O O . TYR A 1 296 ? 4.083 2.536 -83.939 1.00 37.88 296 TYR A O 1
#

Secondary structure (DSSP, 8-state):
-TTTHHHHHHHHHHHHHHHHHHHHHHHHHHHHHHHHHHHHHHHHHHHHHHHHHHHHTGGG-S---HHHHHHHHHHHHHHHHHH-HHHHHHHHHHHHHHHHHHHHHHHHHHHHS----------------GGG--EEEEES--HHHHHHHHHHHHHHT--EEEE-SSHHHHHHHHHH-TTEEEEE--GGGGS-SS--SS---EEE--GGGGTTS--TTTTSHHHHHHHHHHHHHHHH-TT-PPPPPP-------------HHHHHHHHHHHHHHHHHHHHHHHHHHS-GGGS-----

Foldseek 3Di:
DVPVVVVVVVVVVVVVVVVVVVVVVVVVVVVVVVVVVVVVVVVVVVVVVVVVVVLVVVVPDPDDDPVNVVVVVVVVVVVVLVVPVVVVVVVVVVVVVLVVVVVVVVVVVCVVDPPPLPPVPVPPPDPQPLVLAQEEEEDDDDPVVVVLVVQLCVVSVHHYYYHDHDPVVSVVVCVVVVRYKYKYFDNVVRPDPDQDPDDDIDIDHHPVCVPPDNDCRNSCVVVSVVSSVVSSVCVVCPPPDDDDDDDDDDDDDDSDDPPVVVVVVVVVVVSVVVVVVVVVVVVVPPDPVPPDPDDD

pLDDT: mean 74.9, std 15.67, range [37.88, 97.75]

Sequence (296 aa):
NLREDSGNLRESIRQANLNKSKFINTKYINYSVNNFKIKHCIHLTRLFYRWWQRQRHSIMRRHLTFCQKYQLLLWKDIKLQLANVIEFVLIILLAALMPLLITIGTKVAKSMFHFDIELEKAPGPKSIETSLFKDIYFSPYNGLIENLIYELANISDFTQIESFDATETLQKNMIKNQKAVGIVFPSDWESIKTLPDALNFTLYMPVYIKSNGFKYFESGFLLLQERLSQLFIKLKNKGGKNIPMVRMNHFPYPRYVPNHYAKSAKFMAYMYLVSFFLPCITIAKLPKGRTCKRLY

Radius of gyration: 41.82 Å; chains: 1; bounding box: 96×34×114 Å

Organism: NCBI:txid103775